Protein 2PRX (pdb70)

Radius of gyration: 16.74 Å; Cα contacts (8 Å, |Δi|>4): 581; chains: 2; bounding box: 29×37×51 Å

InterPro domains:
  IPR006683 Thioesterase domain [PF03061] (54-136)
  IPR029069 HotDog domain superfamily [SSF54637] (6-148)

Structure (mmCIF, N/CA/C/O backbone):
data_2PRX
#
_entry.id   2PRX
#
_cell.length_a   38.501
_cell.length_b   38.501
_cell.length_c   172.247
_cell.angle_alpha   90.000
_cell.angle_beta   90.000
_cell.angle_gamma   120.000
#
_symmetry.space_group_name_H-M   'P 31'
#
loop_
_entity.id
_entity.type
_entity.pdbx_description
1 polymer 'Thioesterase superfamily protein'
2 water water
#
loop_
_atom_site.group_PDB
_atom_site.id
_atom_site.type_symbol
_atom_site.label_atom_id
_atom_site.label_alt_id
_atom_site.label_comp_id
_atom_site.label_asym_id
_atom_site.label_entity_id
_atom_site.label_seq_id
_atom_site.pdbx_PDB_ins_code
_atom_site.Cartn_x
_atom_site.Cartn_y
_atom_site.Cartn_z
_atom_site.occupancy
_atom_site.B_iso_or_equiv
_atom_site.auth_seq_id
_atom_site.auth_comp_id
_atom_site.auth_asym_id
_atom_site.auth_atom_id
_atom_site.pdbx_PDB_model_num
ATOM 1 N N . PHE A 1 7 ? -24.312 6.919 19.787 1.00 45.35 6 PHE A N 1
ATOM 2 C CA . PHE A 1 7 ? -25.611 6.503 20.338 1.00 13.93 6 PHE A CA 1
ATOM 3 C C . PHE A 1 7 ? -26.696 7.385 19.764 1.00 7.38 6 PHE A C 1
ATOM 4 O O . PHE A 1 7 ? -26.762 8.609 19.871 1.00 19.48 6 PHE A O 1
ATOM 6 N N . GLN A 1 8 ? -27.629 6.752 19.048 1.00 13.90 7 GLN A N 1
ATOM 7 C CA . GLN A 1 8 ? -28.432 7.601 18.164 1.00 16.73 7 GLN A CA 1
ATOM 8 C C . GLN A 1 8 ? -29.632 8.189 18.877 1.00 18.59 7 GLN A C 1
ATOM 9 O O . GLN A 1 8 ? -30.182 9.187 18.413 1.00 16.32 7 GLN A O 1
ATOM 15 N N . ASP A 1 9 ? -29.986 7.564 19.989 1.00 10.35 8 ASP A N 1
ATOM 16 C CA . ASP A 1 9 ? -31.084 8.038 20.836 1.00 17.12 8 ASP A CA 1
ATOM 17 C C . ASP A 1 9 ? -30.567 9.189 21.702 1.00 10.26 8 ASP A C 1
ATOM 18 O O . ASP A 1 9 ? -31.309 10.040 22.182 1.00 19.68 8 ASP A O 1
ATOM 23 N N . ALA A 1 10 ? -29.264 9.249 21.872 1.00 14.84 9 ALA A N 1
ATOM 24 C CA . ALA A 1 10 ? -28.574 10.380 22.462 1.00 12.39 9 ALA A CA 1
ATOM 25 C C . ALA A 1 10 ? -28.466 11.520 21.460 1.00 14.58 9 ALA A C 1
ATOM 26 O O . ALA A 1 10 ? -28.396 12.699 21.813 1.00 10.47 9 ALA A O 1
ATOM 28 N N . TYR A 1 11 ? -28.473 11.190 20.157 1.00 20.67 10 TYR A N 1
ATOM 29 C CA . TYR A 1 11 ? -28.418 12.251 19.156 1.00 18.54 10 TYR A CA 1
ATOM 30 C C . TYR A 1 11 ? -28.782 11.691 17.779 1.00 13.47 10 TYR A C 1
ATOM 31 O O . TYR A 1 11 ? -27.872 11.430 16.987 1.00 22.98 10 TYR A O 1
ATOM 33 N N . SER A 1 16 ? -30.962 13.996 13.623 1.00 9.42 15 SER A N 1
ATOM 34 C CA . SER A 1 16 ? -31.742 12.808 13.903 1.00 6.88 15 SER A CA 1
ATOM 35 C C . SER A 1 16 ? -32.417 12.225 12.665 1.00 14.61 15 SER A C 1
ATOM 36 O O . SER A 1 16 ? -33.247 11.306 12.745 1.00 17.00 15 SER A O 1
ATOM 39 N N . HIS A 1 17 ? -32.101 12.742 11.484 1.00 15.89 16 HIS A N 1
ATOM 40 C CA . HIS A 1 17 ? -32.923 12.372 10.327 1.00 24.85 16 HIS A CA 1
ATOM 41 C C . HIS A 1 17 ? -32.204 11.520 9.283 1.00 25.71 16 HIS A C 1
ATOM 42 O O . HIS A 1 17 ? -32.682 11.452 8.145 1.00 19.91 16 HIS A O 1
ATOM 49 N N . CYS A 1 18 ? -31.117 10.891 9.687 1.00 21.96 17 CYS A N 1
ATOM 50 C CA . CYS A 1 18 ? -30.361 9.884 8.953 1.00 17.56 17 CYS A CA 1
ATOM 51 C C . CYS A 1 18 ? -31.045 8.516 9.013 1.00 26.34 17 CYS A C 1
ATOM 52 O O . CYS A 1 18 ? -32.212 8.472 9.391 1.00 13.43 17 CYS A O 1
ATOM 55 N N . TYR A 1 19 ? -30.409 7.431 8.622 1.00 38.95 18 TYR A N 1
ATOM 56 C CA . TYR A 1 19 ? -30.706 6.019 8.666 1.00 38.41 18 TYR A CA 1
ATOM 57 C C . TYR A 1 19 ? -29.998 5.373 9.863 1.00 27.77 18 TYR A C 1
ATOM 58 O O . TYR A 1 19 ? -29.965 4.143 10.012 1.00 18.14 18 TYR A O 1
ATOM 67 N N . GLY A 1 20 ? -29.427 6.218 10.699 1.00 20.59 19 GLY A N 1
ATOM 68 C CA . GLY A 1 20 ? -28.878 5.817 11.987 1.00 15.58 19 GLY A CA 1
ATOM 69 C C . GLY A 1 20 ? -29.925 5.951 13.085 1.00 27.44 19 GLY A C 1
ATOM 70 O O . GLY A 1 20 ? -30.085 6.971 13.759 1.00 12.23 19 GLY A O 1
ATOM 71 N N . LEU A 1 31 ? -30.369 2.447 12.507 1.00 34.68 30 LEU A N 1
ATOM 72 C CA . LEU A 1 31 ? -29.404 1.680 13.302 1.00 13.00 30 LEU A CA 1
ATOM 73 C C . LEU A 1 31 ? -29.351 2.159 14.745 1.00 11.61 30 LEU A C 1
ATOM 74 O O . LEU A 1 31 ? -29.296 3.364 14.979 1.00 8.52 30 LEU A O 1
ATOM 79 N N . LYS A 1 32 ? -29.373 1.180 15.647 1.00 8.46 31 LYS A N 1
ATOM 80 C CA . LYS A 1 32 ? -29.171 1.415 17.083 1.00 5.37 31 LYS A CA 1
ATOM 81 C C . LYS A 1 32 ? -27.799 0.878 17.469 1.00 5.26 31 LYS A C 1
ATOM 82 O O . LYS A 1 32 ? -27.463 -0.313 17.366 1.00 7.83 31 LYS A O 1
ATOM 88 N N . SER A 1 33 ? -26.918 1.768 17.894 1.00 10.30 32 SER A N 1
ATOM 89 C CA . SER A 1 33 ? -25.563 1.386 18.268 1.00 9.45 32 SER A CA 1
ATOM 90 C C . SER A 1 33 ? -25.409 1.630 19.780 1.00 11.52 32 SER A C 1
ATOM 91 O O . SER A 1 33 ? -26.096 2.521 20.275 1.00 12.63 32 SER A O 1
ATOM 94 N N . TYR A 1 34 ? -24.566 0.810 20.366 1.00 13.44 33 TYR A N 1
ATOM 95 C CA . TYR A 1 34 ? -24.380 0.724 21.808 1.00 12.61 33 TYR A CA 1
ATOM 96 C C . TYR A 1 34 ? -22.940 0.375 22.162 1.00 16.97 33 TYR A C 1
ATOM 97 O O . TYR A 1 34 ? -22.214 -0.249 21.399 1.00 14.54 33 TYR A O 1
ATOM 106 N N . TRP A 1 35 ? -22.557 0.751 23.390 1.00 14.31 34 TRP A N 1
ATOM 107 C CA . TRP A 1 35 ? -21.282 0.270 23.916 1.00 15.79 34 TRP A CA 1
ATOM 108 C C . TRP A 1 35 ? -21.326 -1.232 24.184 1.00 16.54 34 TRP A C 1
ATOM 109 O O . TRP A 1 35 ? -22.295 -1.803 24.692 1.00 15.56 34 TRP A O 1
ATOM 120 N N . ARG A 1 36 ? -20.260 -1.910 23.828 1.00 11.97 35 ARG A N 1
ATOM 121 C CA . ARG A 1 36 ? -20.015 -3.299 24.178 1.00 18.90 35 ARG A CA 1
ATOM 122 C C . ARG A 1 36 ? -18.677 -3.357 24.894 1.00 12.92 35 ARG A C 1
ATOM 123 O O . ARG A 1 36 ? -17.692 -3.908 24.426 1.00 16.31 35 ARG A O 1
ATOM 131 N N . GLY A 1 37 ? -18.631 -2.721 26.070 1.00 20.62 36 GLY A N 1
ATOM 132 C CA . GLY A 1 37 ? -17.351 -2.652 26.760 1.00 18.75 36 GLY A CA 1
ATOM 133 C C . GLY A 1 37 ? -16.508 -1.532 26.157 1.00 13.83 36 GLY A C 1
ATOM 134 O O . GLY A 1 37 ? -16.877 -0.370 26.301 1.00 14.76 36 GLY A O 1
ATOM 135 N N . GLU A 1 38 ? -15.406 -1.906 25.530 1.00 8.94 37 GLU A N 1
ATOM 136 C CA . GLU A 1 38 ? -14.452 -1.013 24.920 1.00 11.31 37 GLU A CA 1
ATOM 137 C C . GLU A 1 38 ? -14.706 -0.911 23.410 1.00 12.81 37 GLU A C 1
ATOM 138 O O . GLU A 1 38 ? -14.175 -0.010 22.758 1.00 16.41 37 GLU A O 1
ATOM 144 N N . GLN A 1 39 ? -15.507 -1.841 22.921 1.00 16.16 38 GLN A N 1
ATOM 145 C CA . GLN A 1 39 ? -15.992 -1.945 21.558 1.00 8.21 38 GLN A CA 1
ATOM 146 C C . GLN A 1 39 ? -17.407 -1.375 21.553 1.00 10.15 38 GLN A C 1
ATOM 147 O O . GLN A 1 39 ? -18.097 -1.144 22.555 1.00 12.08 38 GLN A O 1
ATOM 153 N N . THR A 1 40 ? -17.894 -1.122 20.358 1.00 10.52 39 THR A N 1
ATOM 154 C CA . THR A 1 40 ? -19.305 -0.757 20.203 1.00 10.93 39 THR A CA 1
ATOM 155 C C . THR A 1 40 ? -19.922 -1.907 19.432 1.00 3.60 39 THR A C 1
ATOM 156 O O . THR A 1 40 ? -19.149 -2.762 18.970 1.00 13.56 39 THR A O 1
ATOM 160 N N . ILE A 1 41 ? -21.237 -1.939 19.313 1.00 9.22 40 ILE A N 1
ATOM 161 C CA . ILE A 1 41 ? -21.929 -3.007 18.602 1.00 15.76 40 ILE A CA 1
ATOM 162 C C . ILE A 1 41 ? -23.329 -2.582 18.178 1.00 12.03 40 ILE A C 1
ATOM 163 O O . ILE A 1 41 ? -23.967 -1.710 18.765 1.00 14.73 40 ILE A O 1
ATOM 168 N N . ALA A 1 42 ? -23.788 -3.205 17.087 1.00 10.29 41 ALA A N 1
ATOM 169 C CA . ALA A 1 42 ? -25.119 -3.053 16.549 1.00 5.55 41 ALA A CA 1
ATOM 170 C C . ALA A 1 42 ? -25.511 -4.324 15.797 1.0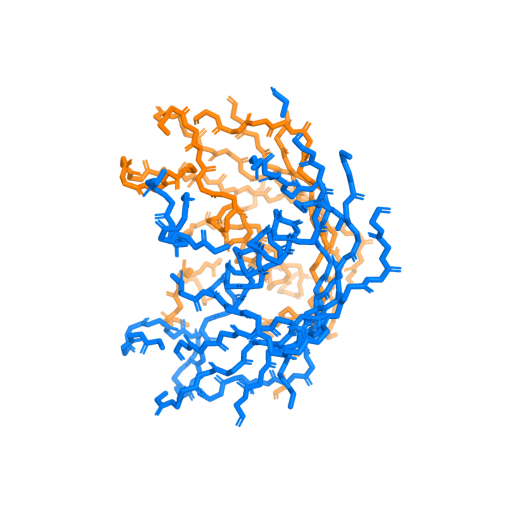0 7.96 41 ALA A C 1
ATOM 171 O O . ALA A 1 42 ? -24.669 -5.153 15.440 1.00 7.67 41 ALA A O 1
ATOM 173 N N . HIS A 1 43 ? -26.809 -4.397 15.590 1.00 14.60 42 HIS A N 1
ATOM 174 C CA . HIS A 1 43 ? -27.483 -5.456 14.858 1.00 17.97 42 HIS A CA 1
ATOM 175 C C . HIS A 1 43 ? -28.514 -4.891 13.899 1.00 17.81 42 HIS A C 1
ATOM 176 O O . HIS A 1 43 ? -29.103 -3.840 14.164 1.00 16.73 42 HIS A O 1
ATOM 183 N N . PHE A 1 44 ? -28.730 -5.588 12.789 1.00 22.15 43 PHE A N 1
ATOM 184 C CA . PHE A 1 44 ? -29.664 -5.158 11.766 1.00 17.32 43 PHE A CA 1
ATOM 185 C C . PHE A 1 44 ? -30.263 -6.340 11.000 1.00 18.36 43 PHE A C 1
ATOM 186 O O . PHE A 1 44 ? -29.580 -7.347 10.821 1.00 11.83 43 PHE A O 1
ATOM 202 N N . PRO A 1 46 ? -31.988 -6.829 7.435 1.00 13.94 45 PRO A N 1
ATOM 203 C CA . PRO A 1 46 ? -32.375 -6.401 6.080 1.00 13.70 45 PRO A CA 1
ATOM 204 C C . PRO A 1 46 ? -33.839 -6.698 5.787 1.00 17.89 45 PRO A C 1
ATOM 205 O O . PRO A 1 46 ? -34.350 -7.717 6.265 1.00 15.10 45 PRO A O 1
ATOM 209 N N . LYS A 1 47 ? -34.486 -5.821 5.032 1.00 10.87 46 LYS A N 1
ATOM 210 C CA . LYS A 1 47 ? -35.836 -6.095 4.565 1.00 12.29 46 LYS A CA 1
ATOM 211 C C . LYS A 1 47 ? -35.705 -7.038 3.361 1.00 18.77 46 LYS A C 1
ATOM 212 O O . LYS A 1 47 ? -34.642 -7.024 2.733 1.00 14.82 46 LYS A O 1
ATOM 218 N N . PRO A 1 48 ? -36.741 -7.816 3.074 1.00 24.99 47 PRO A N 1
ATOM 219 C CA . PRO A 1 48 ? -36.680 -8.847 2.031 1.00 26.07 47 PRO A CA 1
ATOM 220 C C . PRO A 1 48 ? -36.246 -8.314 0.674 1.00 20.06 47 PRO A C 1
ATOM 221 O O . PRO A 1 48 ? -35.735 -9.035 -0.192 1.00 28.38 47 PRO A O 1
ATOM 225 N N . PHE A 1 49 ? -36.458 -7.023 0.463 1.00 15.30 48 PHE A N 1
ATOM 226 C CA . PHE A 1 49 ? -36.135 -6.478 -0.854 1.00 13.91 48 PHE A CA 1
ATOM 227 C C . PHE A 1 49 ? -34.713 -5.963 -0.908 1.00 11.33 48 PHE A C 1
ATOM 228 O O . PHE A 1 49 ? -34.228 -5.650 -2.008 1.00 18.97 48 PHE A O 1
ATOM 236 N N . HIS A 1 50 ? -33.994 -5.883 0.203 1.00 7.29 49 HIS A N 1
ATOM 237 C CA . HIS A 1 50 ? -32.619 -5.389 0.212 1.00 11.95 49 HIS A CA 1
ATOM 238 C C . HIS A 1 50 ? -31.624 -6.372 -0.380 1.00 15.52 49 HIS A C 1
ATOM 239 O O . HIS A 1 50 ? -30.524 -6.564 0.145 1.00 14.05 49 HIS A O 1
ATOM 246 N N . THR A 1 51 ? -31.969 -7.015 -1.493 1.00 18.90 50 THR A N 1
ATOM 247 C CA . THR A 1 51 ? -31.108 -8.007 -2.122 1.00 10.46 50 THR A CA 1
ATOM 248 C C . THR A 1 51 ? -30.001 -7.410 -2.993 1.00 9.01 50 THR A C 1
ATOM 249 O O . THR A 1 51 ? -30.059 -6.223 -3.327 1.00 14.24 50 THR A O 1
ATOM 253 N N . ALA A 1 52 ? -29.057 -8.284 -3.275 1.00 15.07 51 ALA A N 1
ATOM 254 C CA . ALA A 1 52 ? -27.919 -8.145 -4.169 1.00 13.71 51 ALA A CA 1
ATOM 255 C C . ALA A 1 52 ? -28.316 -8.918 -5.438 1.00 17.64 51 ALA A C 1
ATOM 256 O O . ALA A 1 52 ? -28.634 -8.255 -6.416 1.00 15.79 51 ALA A O 1
ATOM 258 N N . ILE A 1 53 ? -28.340 -10.210 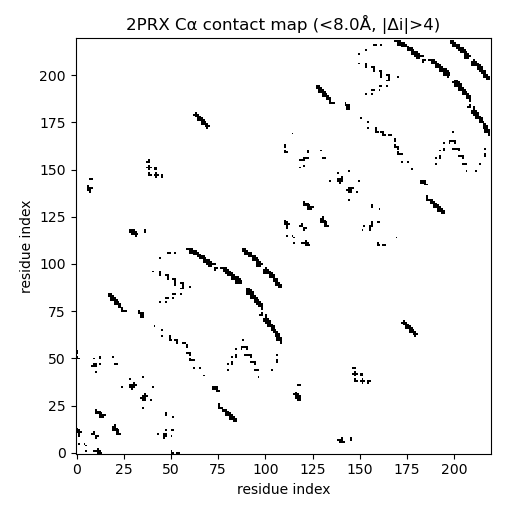-5.397 1.00 20.27 52 ILE A N 1
ATOM 259 C CA . ILE A 1 53 ? -28.832 -11.352 -6.091 1.00 17.87 52 ILE A CA 1
ATOM 260 C C . ILE A 1 53 ? -29.675 -12.130 -5.078 1.00 13.68 52 ILE A C 1
ATOM 261 O O . ILE A 1 53 ? -29.428 -11.863 -3.895 1.00 8.95 52 ILE A O 1
ATOM 266 N N . PRO A 1 54 ? -30.582 -12.992 -5.486 1.00 11.31 53 PRO A N 1
ATOM 267 C CA . PRO A 1 54 ? -31.352 -13.795 -4.536 1.00 9.66 53 PRO A CA 1
ATOM 268 C C . PRO A 1 54 ? -30.475 -14.508 -3.516 1.00 15.51 53 PRO A C 1
ATOM 269 O O . PRO A 1 54 ? -29.455 -15.124 -3.807 1.00 12.53 53 PRO A O 1
ATOM 273 N N . GLY A 1 55 ? -30.951 -14.412 -2.270 1.00 19.70 54 GLY A N 1
ATOM 274 C CA . GLY A 1 55 ? -30.359 -15.169 -1.187 1.00 19.30 54 GLY A CA 1
ATOM 275 C C . GLY A 1 55 ? -29.332 -14.389 -0.385 1.00 19.40 54 GLY A C 1
ATOM 276 O O . GLY A 1 55 ? -28.917 -14.885 0.666 1.00 12.81 54 GLY A O 1
ATOM 277 N N . PHE A 1 56 ? -28.934 -13.234 -0.898 1.00 17.83 55 PHE A N 1
ATOM 278 C CA . PHE A 1 56 ? -27.891 -12.415 -0.304 1.00 18.41 55 PHE A CA 1
ATOM 279 C C . PHE A 1 56 ? -28.297 -10.939 -0.240 1.00 15.55 55 PHE A C 1
ATOM 280 O O . PHE A 1 56 ? -29.224 -10.503 -0.921 1.00 16.18 55 PHE A O 1
ATOM 288 N N . VAL A 1 57 ? -27.570 -10.220 0.588 1.00 12.59 56 VAL A N 1
ATOM 289 C CA . VAL A 1 57 ? -27.806 -8.858 0.981 1.00 8.93 56 VAL A CA 1
ATOM 290 C C . VAL A 1 57 ? -27.005 -7.839 0.183 1.00 8.64 56 VAL A C 1
ATOM 291 O O . VAL A 1 57 ? -25.804 -7.965 -0.019 1.00 15.75 56 VAL A O 1
ATOM 295 N N . TYR A 1 58 ? -27.729 -6.799 -0.229 1.00 15.24 57 TYR A N 1
ATOM 296 C CA . TYR A 1 58 ? -27.148 -5.706 -0.992 1.00 21.41 57 TYR A CA 1
ATOM 297 C C . TYR A 1 58 ? -25.917 -5.118 -0.332 1.00 15.47 57 TYR A C 1
ATOM 298 O O . TYR A 1 58 ? -25.897 -4.738 0.833 1.00 12.22 57 TYR A O 1
ATOM 307 N N . GLY A 1 59 ? -24.833 -4.997 -1.085 1.00 17.15 58 GLY A N 1
ATOM 308 C CA . GLY A 1 59 ? -23.619 -4.345 -0.668 1.00 18.00 58 GLY A CA 1
ATOM 309 C C . GLY A 1 59 ? -23.759 -2.900 -0.250 1.00 17.44 58 GLY A C 1
ATOM 310 O O . GLY A 1 59 ? -23.086 -2.514 0.722 1.00 9.27 58 GLY A O 1
ATOM 311 N N . GLY A 1 60 ? -24.587 -2.083 -0.901 1.00 8.37 59 GLY A N 1
ATOM 312 C CA . GLY A 1 60 ? -24.835 -0.703 -0.524 1.00 0.43 59 GLY A CA 1
ATOM 313 C C . GLY A 1 60 ? -25.372 -0.567 0.922 1.00 0.43 59 GLY A C 1
ATOM 314 O O . GLY A 1 60 ? -24.943 0.325 1.612 1.00 17.45 59 GLY A O 1
ATOM 315 N N . LEU A 1 61 ? -26.333 -1.437 1.207 1.00 5.17 60 LEU A N 1
ATOM 316 C CA . LEU A 1 61 ? -26.897 -1.523 2.550 1.00 9.10 60 LEU A CA 1
ATOM 317 C C . LEU A 1 61 ? -25.801 -1.851 3.548 1.00 13.55 60 LEU A C 1
ATOM 318 O O . LEU A 1 61 ? -25.666 -1.196 4.579 1.00 9.87 60 LEU A O 1
ATOM 323 N N . ILE A 1 62 ? -24.995 -2.857 3.256 1.00 11.31 61 ILE A N 1
ATOM 324 C CA . ILE A 1 62 ? -23.858 -3.225 4.122 1.00 11.73 61 ILE A CA 1
ATOM 325 C C . ILE A 1 62 ? -22.929 -2.049 4.278 1.00 15.53 61 ILE A C 1
ATOM 326 O O . ILE A 1 62 ? -22.587 -1.617 5.382 1.00 12.39 61 ILE A O 1
ATOM 331 N N . ALA A 1 63 ? -22.492 -1.413 3.198 1.00 9.95 62 ALA A N 1
ATOM 332 C CA . ALA A 1 63 ? -21.649 -0.236 3.337 1.00 10.96 62 ALA A CA 1
ATOM 333 C C . ALA A 1 63 ? -22.346 0.880 4.111 1.00 7.13 62 ALA A C 1
ATOM 334 O O . ALA A 1 63 ? -21.635 1.642 4.788 1.00 17.86 62 ALA A O 1
ATOM 336 N N . SER A 1 64 ? -23.661 0.954 4.000 1.00 12.18 63 SER A N 1
ATOM 337 C CA . SER A 1 64 ? -24.445 1.982 4.671 1.00 12.10 63 SER A CA 1
ATOM 338 C C . SER A 1 64 ? -24.388 1.773 6.191 1.00 10.04 63 SER A C 1
ATOM 339 O O . SER A 1 64 ? -24.204 2.784 6.883 1.00 13.68 63 SER A O 1
ATOM 342 N N . LEU A 1 65 ? -24.548 0.527 6.622 1.00 5.09 64 LEU A N 1
ATOM 343 C CA . LEU A 1 65 ? -24.577 0.212 8.075 1.00 2.23 64 LEU A CA 1
ATOM 344 C C . LEU A 1 65 ? -23.207 0.358 8.680 1.00 6.65 64 LEU A C 1
ATOM 345 O O . LEU A 1 65 ? -23.013 0.710 9.871 1.00 13.11 64 LEU A O 1
ATOM 350 N N . ILE A 1 66 ? -22.127 0.121 7.953 1.00 8.34 65 ILE A N 1
ATOM 351 C CA . ILE A 1 66 ? -20.807 0.353 8.546 1.00 12.15 65 ILE A CA 1
ATOM 352 C C . ILE A 1 66 ? -20.568 1.836 8.815 1.00 17.16 65 ILE A C 1
ATOM 353 O O . ILE A 1 66 ? -20.034 2.248 9.853 1.00 10.59 65 ILE A O 1
ATOM 358 N N . ASP A 1 67 ? -20.985 2.653 7.855 1.00 14.05 66 ASP A N 1
ATOM 359 C CA . ASP A 1 67 ? -20.878 4.103 7.940 1.00 10.06 66 ASP A CA 1
ATOM 360 C C . ASP A 1 67 ? -21.592 4.659 9.160 1.00 14.69 66 ASP A C 1
ATOM 361 O O . ASP A 1 67 ? -21.057 5.468 9.911 1.00 13.64 66 ASP A O 1
ATOM 366 N N . CYS A 1 68 ? -22.850 4.242 9.352 1.00 11.99 67 CYS A N 1
ATOM 367 C CA . CYS A 1 68 ? -23.557 4.894 10.470 1.00 12.87 67 CYS A CA 1
ATOM 368 C C . CYS A 1 68 ? -23.100 4.248 11.766 1.00 13.27 67 CYS A C 1
ATOM 369 O O . CYS A 1 68 ? -23.076 4.895 12.817 1.00 11.59 67 CYS A O 1
ATOM 372 N N . HIS A 1 69 ? -22.723 2.969 11.744 1.00 11.94 68 HIS A N 1
ATOM 373 C CA . HIS A 1 69 ? -22.240 2.414 13.024 1.00 13.37 68 HIS A CA 1
ATOM 374 C C . HIS A 1 69 ? -20.906 3.046 13.387 1.00 17.63 68 HIS A C 1
ATOM 375 O O . HIS A 1 69 ? -20.618 3.299 14.558 1.00 13.13 68 HIS A O 1
ATOM 382 N N . GLY A 1 70 ? -20.081 3.304 12.376 1.00 11.24 69 GLY A N 1
ATOM 383 C CA . GLY A 1 70 ? -18.728 3.813 12.530 1.00 7.83 69 GLY A CA 1
ATOM 384 C C . GLY A 1 70 ? -18.703 5.247 13.018 1.00 11.83 69 GLY A C 1
ATOM 385 O O . GLY A 1 70 ? -17.851 5.701 13.787 1.00 10.66 69 GLY A O 1
ATOM 386 N N . THR A 1 71 ? -19.694 5.996 12.530 1.00 13.54 70 THR A N 1
ATOM 387 C CA A THR A 1 71 ? -19.869 7.382 12.930 0.50 9.13 70 THR A CA 1
ATOM 388 C CA B THR A 1 71 ? -19.869 7.382 12.930 0.50 9.13 70 THR A CA 1
ATOM 389 C C . THR A 1 71 ? -20.471 7.387 14.333 1.00 8.03 70 THR A C 1
ATOM 390 O O . THR A 1 71 ? -20.034 8.162 15.172 1.00 30.06 70 THR A O 1
ATOM 397 N N . GLY A 1 72 ? -21.459 6.507 14.517 1.00 5.19 71 GLY A N 1
ATOM 398 C CA . GLY A 1 72 ? -22.048 6.368 15.851 1.00 12.31 71 GLY A CA 1
ATOM 399 C C . GLY A 1 72 ? -20.919 6.073 16.836 1.00 19.31 71 GLY A C 1
ATOM 400 O O . GLY A 1 72 ? -20.729 6.765 17.841 1.00 21.00 71 GLY A O 1
ATOM 401 N N . SER A 1 73 ? -20.152 5.036 16.517 1.00 19.07 72 SER A N 1
ATOM 402 C CA . SER A 1 73 ? -18.994 4.667 17.312 1.00 21.61 72 SER A CA 1
ATOM 403 C C . SER A 1 73 ? -18.065 5.855 17.550 1.00 23.49 72 SER A C 1
ATOM 404 O O . SER A 1 73 ? -17.564 6.021 18.662 1.00 15.00 72 SER A O 1
ATOM 407 N N . ALA A 1 74 ? -17.833 6.653 16.507 1.00 16.71 73 ALA A N 1
ATOM 408 C CA . ALA A 1 74 ? -16.951 7.807 16.620 1.00 8.41 73 ALA A CA 1
ATOM 409 C C . ALA A 1 74 ? -17.447 8.801 17.653 1.00 7.75 73 ALA A C 1
ATOM 410 O O . ALA A 1 74 ? -16.715 9.201 18.565 1.00 14.13 73 ALA A O 1
ATOM 412 N N . SER A 1 75 ? -18.699 9.225 17.543 1.00 9.76 74 SER A N 1
ATOM 413 C CA A SER A 1 75 ? -19.236 10.241 18.442 0.50 4.98 74 SER A CA 1
ATOM 414 C CA B SER A 1 75 ? -19.236 10.241 18.442 0.50 4.98 74 SER A CA 1
ATOM 415 C C . SER A 1 75 ? -19.171 9.764 19.892 1.00 8.25 74 SER A C 1
ATOM 416 O O . SER A 1 75 ? -18.809 10.529 20.777 1.00 15.38 74 SER A O 1
ATOM 421 N N . ALA A 1 76 ? -19.545 8.500 20.102 1.00 10.88 75 ALA A N 1
ATOM 422 C CA . ALA A 1 76 ? -19.466 8.033 21.501 1.00 14.14 75 ALA A CA 1
ATOM 423 C C . ALA A 1 76 ? -18.041 8.109 22.023 1.00 21.91 75 ALA A C 1
ATOM 424 O O . ALA A 1 76 ? -17.781 8.670 23.092 1.00 24.90 75 ALA A O 1
ATOM 426 N N . ALA A 1 77 ? -17.086 7.567 21.275 1.00 24.34 76 ALA A N 1
ATOM 427 C CA . ALA A 1 77 ? -15.680 7.557 21.641 1.00 14.87 76 ALA A CA 1
ATOM 428 C C . ALA A 1 77 ? -15.098 8.933 21.929 1.00 25.55 76 ALA A C 1
ATOM 429 O O . ALA A 1 77 ? -14.378 9.088 22.930 1.00 12.42 76 ALA A O 1
ATOM 431 N N . ALA A 1 78 ? -15.390 9.908 21.066 1.00 22.36 77 ALA A N 1
ATOM 432 C CA . ALA A 1 78 ? -14.910 11.257 21.339 1.00 17.63 77 ALA A CA 1
ATOM 433 C C . ALA A 1 78 ? -15.502 11.758 22.659 1.00 10.67 77 ALA A C 1
ATOM 434 O O . ALA A 1 78 ? -14.768 12.344 23.449 1.00 22.95 77 ALA A O 1
ATOM 436 N N . GLN A 1 79 ? -16.793 11.506 22.881 1.00 7.38 78 GLN A N 1
ATOM 437 C CA . GLN A 1 79 ? -17.364 11.984 24.143 1.00 16.47 78 GLN A CA 1
ATOM 438 C C . GLN A 1 79 ? -16.608 11.444 25.357 1.00 24.29 78 GLN A C 1
ATOM 439 O O . GLN A 1 79 ? -16.780 12.013 26.451 1.00 16.80 78 GLN A O 1
ATOM 445 N N . PRO A 1 93 ? -21.514 15.105 20.377 1.00 16.74 92 PRO A N 1
ATOM 446 C CA . PRO A 1 93 ? -20.782 15.657 19.226 1.00 9.91 92 PRO A CA 1
ATOM 447 C C . PRO A 1 93 ? -21.153 14.922 17.945 1.00 11.25 92 PRO A C 1
ATOM 448 O O . PRO A 1 93 ? -21.169 13.690 18.018 1.00 15.46 92 PRO A O 1
ATOM 452 N N . ARG A 1 94 ? -21.402 15.669 16.884 1.00 16.69 93 ARG A N 1
ATOM 453 C CA . ARG A 1 94 ? -21.665 15.185 15.546 1.00 15.55 93 ARG A CA 1
ATOM 454 C C . ARG A 1 94 ? -20.349 14.908 14.810 1.00 8.35 93 ARG A C 1
ATOM 455 O O . ARG A 1 94 ? -19.441 15.727 14.801 1.00 8.41 93 ARG A O 1
ATOM 463 N N . PHE A 1 95 ? -20.26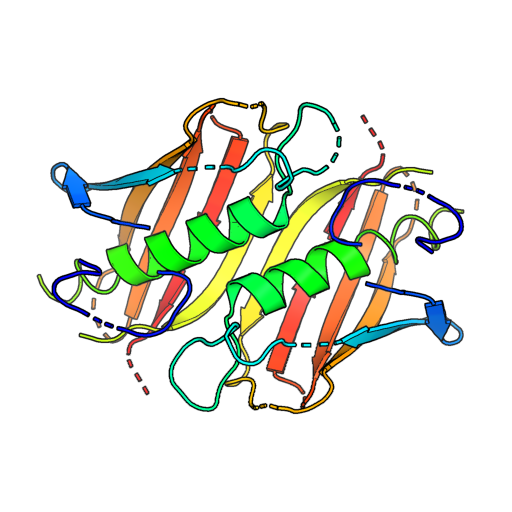6 13.723 14.241 1.00 10.52 94 PHE A N 1
ATOM 464 C CA . PHE A 1 95 ? -19.136 13.289 13.430 1.00 8.52 94 PHE A CA 1
ATOM 465 C C . PHE A 1 95 ? -19.629 12.948 12.015 1.00 15.66 94 PHE A C 1
ATOM 466 O O . PHE A 1 95 ? -20.782 12.553 11.866 1.00 14.16 94 PHE A O 1
ATOM 474 N N . VAL A 1 96 ? -18.754 13.093 11.048 1.00 17.94 95 VAL A N 1
ATOM 475 C CA . VAL A 1 96 ? -18.935 12.721 9.655 1.00 19.26 95 VAL A CA 1
ATOM 476 C C . VAL A 1 96 ? -17.827 11.824 9.121 1.00 22.62 95 VAL A C 1
ATOM 477 O O . VAL A 1 96 ? -16.683 11.838 9.576 1.00 10.89 95 VAL A O 1
ATOM 481 N N . THR A 1 97 ? -18.173 11.037 8.090 1.00 17.51 96 THR A N 1
ATOM 482 C CA . THR A 1 97 ? -17.170 10.147 7.516 1.00 14.53 96 THR A CA 1
ATOM 483 C C . THR A 1 97 ? -16.260 10.948 6.597 1.00 12.51 96 THR A C 1
ATOM 484 O O . THR A 1 97 ? -16.772 11.700 5.773 1.00 12.01 96 THR A O 1
ATOM 488 N N . ALA A 1 98 ? -14.948 10.817 6.709 1.00 14.63 97 ALA A N 1
ATOM 489 C CA . ALA A 1 98 ? -14.035 11.497 5.789 1.00 12.11 97 ALA A CA 1
ATOM 490 C C . ALA A 1 98 ? -13.501 10.508 4.769 1.00 15.95 97 ALA A C 1
ATOM 491 O O . ALA A 1 98 ? -13.301 10.753 3.575 1.00 12.78 97 ALA A O 1
ATOM 493 N N . ALA A 1 99 ? -13.270 9.300 5.259 1.00 13.61 98 ALA A N 1
ATOM 494 C CA . ALA A 1 99 ? -12.892 8.178 4.417 1.00 15.73 98 ALA A CA 1
ATOM 495 C C . ALA A 1 99 ? -13.473 6.903 5.017 1.00 15.21 98 ALA A C 1
ATOM 496 O O . ALA A 1 99 ? -13.540 6.676 6.229 1.00 9.23 98 ALA A O 1
ATOM 498 N N . LEU A 1 100 ? -13.951 6.035 4.141 1.00 12.92 99 LEU A N 1
ATOM 499 C CA . LEU A 1 100 ? -14.465 4.727 4.501 1.00 12.85 99 LEU A CA 1
ATOM 500 C C . LEU A 1 100 ? -13.996 3.753 3.404 1.00 11.58 99 LEU A C 1
ATOM 501 O O . LEU A 1 100 ? -14.412 3.940 2.256 1.00 16.91 99 LEU A O 1
ATOM 506 N N . ASN A 1 101 ? -13.156 2.825 3.779 1.00 5.40 100 ASN A N 1
ATOM 507 C CA . ASN A 1 101 ? -12.578 1.750 3.009 1.00 9.37 100 ASN A CA 1
ATOM 508 C C . ASN A 1 101 ? -13.150 0.428 3.477 1.00 15.41 100 ASN A C 1
ATOM 509 O O . ASN A 1 101 ? -13.217 0.055 4.648 1.00 7.70 100 ASN A O 1
ATOM 514 N N . ILE A 1 102 ? -13.657 -0.319 2.502 1.00 7.10 101 ILE A N 1
ATOM 515 C CA . ILE A 1 102 ? -14.364 -1.542 2.810 1.00 7.16 101 ILE A CA 1
ATOM 516 C C . ILE A 1 102 ? -13.971 -2.674 1.852 1.00 14.94 101 ILE A C 1
ATOM 517 O O . ILE A 1 102 ? -14.071 -2.483 0.643 1.00 16.58 101 ILE A O 1
ATOM 522 N N . ASP A 1 103 ? -13.540 -3.791 2.375 1.00 13.35 102 ASP A N 1
ATOM 523 C CA . ASP A 1 103 ? -13.217 -5.088 1.865 1.00 12.98 102 ASP A CA 1
ATOM 524 C C . ASP A 1 103 ? -14.383 -6.041 2.122 1.00 15.99 102 ASP A C 1
ATOM 525 O O . ASP A 1 103 ? -14.781 -6.286 3.264 1.00 9.63 102 ASP A O 1
ATOM 530 N N . TYR A 1 104 ? -14.900 -6.577 1.035 1.00 11.19 103 TYR A N 1
ATOM 531 C CA . TYR A 1 104 ? -15.999 -7.523 1.026 1.00 12.40 103 TYR A CA 1
ATOM 532 C C . TYR A 1 104 ? -15.468 -8.943 1.057 1.00 16.77 103 TYR A C 1
ATOM 533 O O . TYR A 1 104 ? -15.036 -9.532 0.081 1.00 11.44 103 TYR A O 1
ATOM 542 N N . LEU A 1 105 ? -15.475 -9.550 2.238 1.00 7.63 104 LEU A N 1
ATOM 543 C CA . LEU A 1 105 ? -14.772 -10.797 2.479 1.00 10.03 104 LEU A CA 1
ATOM 544 C C . LEU A 1 105 ? -15.588 -12.012 2.077 1.00 13.57 104 LEU A C 1
ATOM 545 O O . LEU A 1 105 ? -15.027 -13.073 1.786 1.00 21.47 104 LEU A O 1
ATOM 550 N N . ALA A 1 106 ? -16.914 -11.870 2.060 1.00 19.63 105 ALA A N 1
ATOM 551 C CA . ALA A 1 106 ? -17.794 -12.953 1.637 1.00 13.88 105 ALA A CA 1
ATOM 552 C C . ALA A 1 106 ? -19.187 -12.441 1.307 1.00 13.00 105 ALA A C 1
ATOM 553 O O . ALA A 1 106 ? -19.581 -11.336 1.689 1.00 17.79 105 ALA A O 1
ATOM 555 N N . PRO A 1 107 ? -19.968 -13.245 0.588 1.00 18.03 106 PRO A N 1
ATOM 556 C CA . PRO A 1 107 ? -21.371 -12.886 0.366 1.00 22.71 106 PRO A CA 1
ATOM 557 C C . PRO A 1 107 ? -22.146 -12.929 1.694 1.00 21.74 106 PRO A C 1
ATOM 558 O O . PRO A 1 107 ? -21.876 -13.788 2.542 1.00 14.75 106 PRO A O 1
ATOM 562 N N . THR A 1 108 ? -23.068 -11.994 1.833 1.00 15.63 107 THR A N 1
ATOM 563 C CA . THR A 1 108 ? -23.864 -11.808 3.057 1.00 11.91 107 THR A CA 1
ATOM 564 C C . THR A 1 108 ? -25.253 -12.391 2.884 1.00 18.09 107 THR A C 1
ATOM 565 O O . THR A 1 108 ? -26.078 -11.831 2.165 1.00 14.46 107 THR A O 1
ATOM 569 N N . PRO A 1 109 ? -25.519 -13.536 3.506 1.00 18.30 108 PRO A N 1
ATOM 570 C CA . PRO A 1 109 ? -26.825 -14.186 3.368 1.00 13.85 108 PRO A CA 1
ATOM 571 C C . PRO A 1 109 ? -27.991 -13.314 3.796 1.00 19.26 108 PRO A C 1
ATOM 572 O O . PRO A 1 109 ? -27.955 -12.516 4.733 1.00 15.16 108 PRO A O 1
ATOM 584 N N . GLY A 1 111 ? -31.885 -12.862 5.164 1.00 27.63 110 GLY A N 1
ATOM 585 C CA . GLY A 1 111 ? -32.829 -13.329 6.143 1.00 27.07 110 GLY A CA 1
ATOM 586 C C . GLY A 1 111 ? -32.209 -13.670 7.480 1.00 12.39 110 GLY A C 1
ATOM 587 O O . GLY A 1 111 ? -32.778 -14.441 8.246 1.00 16.80 110 GLY A O 1
ATOM 588 N N . VAL A 1 112 ? -31.035 -13.126 7.740 1.00 15.24 111 VAL A N 1
ATOM 589 C CA . VAL A 1 112 ? -30.383 -13.336 9.037 1.00 15.12 111 VAL A CA 1
ATOM 590 C C . VAL A 1 112 ? -29.944 -12.002 9.623 1.00 16.96 111 VAL A C 1
ATOM 591 O O . VAL A 1 112 ? -29.506 -11.092 8.928 1.00 26.34 111 VAL A O 1
ATOM 595 N N . GLU A 1 113 ? -30.066 -11.882 10.931 1.00 12.96 112 GLU A N 1
ATOM 596 C CA . GLU A 1 113 ? -29.659 -10.707 11.702 1.00 11.14 112 GLU A CA 1
ATOM 597 C C . GLU A 1 113 ? -28.198 -10.381 11.513 1.00 8.34 112 GLU A C 1
ATOM 598 O O . GLU A 1 113 ? -27.314 -11.237 11.680 1.00 18.81 112 GLU A O 1
ATOM 604 N N . LEU A 1 114 ? -27.841 -9.151 11.142 1.00 9.54 113 LEU A N 1
ATOM 605 C CA . LEU A 1 114 ? -26.446 -8.825 10.909 1.00 11.99 113 LEU A CA 1
ATOM 606 C C . LEU A 1 114 ? -25.826 -8.183 12.152 1.00 9.70 113 LEU A C 1
ATOM 607 O O . LEU A 1 114 ? -26.447 -7.310 12.738 1.00 25.05 113 LEU A O 1
ATOM 612 N N . GLU A 1 115 ? -24.623 -8.612 12.523 1.00 11.45 114 GLU A N 1
ATOM 613 C CA . GLU A 1 115 ? -23.980 -7.978 13.681 1.00 20.39 114 GLU A CA 1
ATOM 614 C C . GLU A 1 115 ? -22.832 -7.081 13.242 1.00 16.26 114 GLU A C 1
ATOM 615 O O . GLU A 1 115 ? -21.970 -7.417 12.432 1.00 13.28 114 GLU A O 1
ATOM 621 N N . LEU A 1 116 ? -22.799 -5.875 13.778 1.00 5.95 115 LEU A N 1
ATOM 622 C CA . LEU A 1 116 ? -21.770 -4.892 13.560 1.00 10.78 115 LEU A CA 1
ATOM 623 C C . LEU A 1 116 ? -21.039 -4.529 14.854 1.00 11.96 115 LEU A C 1
ATOM 624 O O . LEU A 1 116 ? -21.701 -4.043 15.771 1.00 19.53 115 LEU A O 1
ATOM 629 N N . VAL A 1 117 ? -19.746 -4.773 14.871 1.00 9.67 116 VAL A N 1
ATOM 630 C CA . VAL A 1 117 ? -18.865 -4.485 15.994 1.00 20.96 116 VAL A CA 1
ATOM 631 C C . VAL A 1 117 ? -17.762 -3.519 15.580 1.00 19.20 116 VAL A C 1
ATOM 632 O O . VAL A 1 117 ? -17.082 -3.721 14.579 1.00 11.52 116 VAL A O 1
ATOM 636 N N . GLY A 1 118 ? -17.535 -2.471 16.369 1.00 10.84 117 GLY A N 1
ATOM 637 C CA . GLY A 1 118 ? -16.532 -1.489 16.096 1.00 12.56 117 GLY A CA 1
ATOM 638 C C . GLY A 1 118 ? -15.345 -1.542 17.051 1.00 13.93 117 GLY A C 1
ATOM 639 O O . GLY A 1 118 ? -15.524 -1.708 18.269 1.00 15.61 117 GLY A O 1
ATOM 640 N N . GLU A 1 119 ? -14.166 -1.415 16.467 1.00 12.38 118 GLU A N 1
ATOM 641 C CA . GLU A 1 119 ? -12.901 -1.250 17.174 1.00 12.83 118 GLU A CA 1
ATOM 642 C C . GLU A 1 119 ? -12.458 0.203 17.113 1.00 10.16 118 GLU A C 1
ATOM 643 O O . GLU A 1 119 ? -12.343 0.812 16.058 1.00 11.45 118 GLU A O 1
ATOM 649 N N . ILE A 1 120 ? -12.217 0.805 18.289 1.00 10.36 119 ILE A N 1
ATOM 650 C CA . ILE A 1 120 ? -11.671 2.144 18.252 1.00 4.88 119 ILE A CA 1
ATOM 651 C C . ILE A 1 120 ? -10.156 2.139 18.105 1.00 13.98 119 ILE A C 1
ATOM 652 O O . ILE A 1 120 ? -9.439 1.737 19.012 1.00 13.89 119 ILE A O 1
ATOM 657 N N . LYS A 1 121 ? -9.648 2.590 16.952 1.00 13.24 120 LYS A N 1
ATOM 658 C CA . LYS A 1 121 ? -8.198 2.517 16.778 1.00 12.63 120 LYS A CA 1
ATOM 659 C C . LYS A 1 121 ? -7.465 3.770 17.220 1.00 17.39 120 LYS A C 1
ATOM 660 O O . LYS A 1 121 ? -6.246 3.695 17.434 1.00 34.94 120 LYS A O 1
ATOM 666 N N . GLU A 1 122 ? -8.151 4.899 17.368 1.00 26.24 121 GLU A N 1
ATOM 667 C CA . GLU A 1 122 ? -7.549 6.136 17.863 1.00 21.24 121 GLU A CA 1
ATOM 668 C C . GLU A 1 122 ? -8.553 7.280 17.971 1.00 20.65 121 GLU A C 1
ATOM 669 O O . GLU A 1 122 ? -9.473 7.466 17.171 1.00 27.76 121 GLU A O 1
ATOM 675 N N . VAL A 1 123 ? -8.390 8.120 18.995 1.00 10.26 122 VAL A N 1
ATOM 676 C CA . VAL A 1 123 ? -9.394 9.119 19.332 1.00 15.91 122 VAL A CA 1
ATOM 677 C C . VAL A 1 123 ? -8.728 10.467 19.597 1.00 21.58 122 VAL A C 1
ATOM 678 O O . VAL A 1 123 ? -7.682 10.452 20.274 1.00 19.33 122 VAL A O 1
ATOM 682 N N . ARG A 1 126 ? -11.571 15.730 17.684 1.00 10.83 125 ARG A N 1
ATOM 683 C CA . ARG A 1 126 ? -12.262 16.023 16.423 1.00 17.37 125 ARG A CA 1
ATOM 684 C C . ARG A 1 126 ? -11.973 14.985 15.346 1.00 17.83 125 ARG A C 1
ATOM 685 O O . ARG A 1 126 ? -12.199 15.283 14.174 1.00 23.00 125 ARG A O 1
ATOM 687 N N . LYS A 1 127 ? -11.499 13.799 15.693 1.00 14.01 126 LYS A N 1
ATOM 688 C CA . LYS A 1 127 ? -11.204 12.737 14.746 1.00 13.69 126 LYS A CA 1
ATOM 689 C C . LYS A 1 127 ? -10.961 11.389 15.422 1.00 14.18 126 LYS A C 1
ATOM 690 O O . LYS A 1 127 ? -10.028 11.257 16.229 1.00 10.57 126 LYS A O 1
ATOM 696 N N . VAL A 1 128 ? -11.796 10.420 15.084 1.00 10.17 127 VAL A N 1
ATOM 697 C CA . VAL A 1 128 ? -11.719 9.019 15.466 1.00 5.69 127 VAL A CA 1
ATOM 698 C C . VAL A 1 128 ? -11.421 8.160 14.225 1.00 12.80 127 VAL A C 1
ATOM 699 O O . VAL A 1 128 ? -11.958 8.448 13.152 1.00 16.95 127 VAL A O 1
ATOM 703 N N . VAL A 1 129 ? -10.576 7.168 14.431 1.00 9.38 128 VAL A N 1
ATOM 704 C CA . VAL A 1 129 ? -10.312 6.106 13.459 1.00 10.67 128 VAL A CA 1
ATOM 705 C C . VAL A 1 129 ? -10.954 4.823 13.963 1.00 18.77 128 VAL A C 1
ATOM 706 O O . VAL A 1 129 ? -10.808 4.393 15.118 1.00 9.34 128 VAL A O 1
ATOM 710 N N . VAL A 1 130 ? -11.741 4.175 13.108 1.00 11.37 129 VAL A N 1
ATOM 711 C CA . VAL A 1 130 ? -12.537 3.071 13.623 1.00 7.94 129 VAL A CA 1
ATOM 712 C C . VAL A 1 130 ? -12.468 1.856 12.701 1.00 13.35 129 VAL A C 1
ATOM 713 O O . VAL A 1 130 ? -12.514 2.060 11.488 1.00 18.30 129 VAL A O 1
ATOM 717 N N . GLU A 1 131 ? -12.399 0.671 13.284 1.00 14.62 130 GLU A N 1
ATOM 718 C CA . GLU A 1 131 ? -12.480 -0.557 12.484 1.00 15.14 130 GLU A CA 1
ATOM 719 C C . GLU A 1 131 ? -13.773 -1.296 12.799 1.00 16.66 130 GLU A C 1
ATOM 720 O O . GLU A 1 131 ? -14.110 -1.551 13.956 1.00 10.70 130 GLU A O 1
ATOM 726 N N . ILE A 1 132 ? -14.534 -1.637 11.775 1.00 9.39 131 ILE A N 1
ATOM 727 C CA . ILE A 1 132 ? -15.872 -2.184 11.878 1.00 11.74 131 ILE A CA 1
ATOM 728 C C . ILE A 1 132 ? -15.873 -3.527 11.135 1.00 18.22 131 ILE A C 1
ATOM 729 O O . ILE A 1 132 ? -15.196 -3.668 10.122 1.00 17.69 131 ILE A O 1
ATOM 734 N N . ALA A 1 133 ? -16.601 -4.477 11.690 1.00 14.48 132 ALA A N 1
ATOM 735 C CA . ALA A 1 133 ? -16.718 -5.827 11.165 1.00 7.67 132 ALA A CA 1
ATOM 736 C C . ALA A 1 133 ? -18.192 -6.161 11.081 1.00 13.58 132 ALA A C 1
ATOM 737 O O . ALA A 1 133 ? -18.876 -6.225 12.109 1.00 4.45 132 ALA A O 1
ATOM 739 N N . LEU A 1 134 ? -18.695 -6.403 9.879 1.00 8.45 133 LEU A N 1
ATOM 740 C CA . LEU A 1 134 ? -20.055 -6.917 9.784 1.00 9.89 133 LEU A CA 1
ATOM 741 C C . LEU A 1 134 ? -20.037 -8.426 9.541 1.00 14.05 133 LEU A C 1
ATOM 742 O O . LEU A 1 134 ? -19.308 -8.845 8.641 1.00 14.65 133 LEU A O 1
ATOM 747 N N . SER A 1 135 ? -20.840 -9.134 10.315 1.00 13.41 134 SER A N 1
ATOM 748 C CA . SER A 1 135 ? -21.059 -10.555 10.331 1.00 5.10 134 SER A CA 1
ATOM 749 C C . SER A 1 135 ? -22.526 -10.947 10.140 1.00 4.06 134 SER A C 1
ATOM 750 O O . SER A 1 135 ? -23.437 -10.150 10.360 1.00 10.34 134 SER A O 1
ATOM 753 N N . ALA A 1 136 ? -22.707 -12.168 9.739 1.00 5.69 135 ALA A N 1
ATOM 754 C CA . ALA A 1 136 ? -23.736 -13.134 9.502 1.00 5.57 135 ALA A CA 1
ATOM 755 C C . ALA A 1 136 ? -23.026 -14.489 9.316 1.00 6.92 135 ALA A C 1
ATOM 756 O O . ALA A 1 136 ? -23.598 -15.561 9.285 1.00 15.50 135 ALA A O 1
ATOM 758 N N . LEU A 1 140 ? -17.640 -13.464 9.319 1.00 6.57 139 LEU A N 1
ATOM 759 C CA . LEU A 1 140 ? -17.260 -12.135 8.862 1.00 6.12 139 LEU A CA 1
ATOM 760 C C . LEU A 1 140 ? -17.593 -11.960 7.384 1.00 6.94 139 LEU A C 1
ATOM 761 O O . LEU A 1 140 ? -17.173 -12.769 6.553 1.00 22.71 139 LEU A O 1
ATOM 766 N N . CYS A 1 141 ? -18.388 -10.937 7.064 1.00 4.62 140 CYS A N 1
ATOM 767 C CA . CYS A 1 141 ? -18.697 -10.711 5.649 1.00 5.11 140 CYS A CA 1
ATOM 768 C C . CYS A 1 141 ? -17.986 -9.491 5.115 1.00 8.74 140 CYS A C 1
ATOM 769 O O . CYS A 1 141 ? -17.655 -9.372 3.929 1.00 12.01 140 CYS A O 1
ATOM 772 N N . ALA A 1 142 ? -17.687 -8.497 5.955 1.00 14.01 141 ALA A N 1
ATOM 773 C CA . ALA A 1 142 ? -16.983 -7.330 5.437 1.00 13.23 141 ALA A CA 1
ATOM 774 C C . ALA A 1 142 ? -16.285 -6.567 6.556 1.00 11.19 141 ALA A C 1
ATOM 775 O O . ALA A 1 142 ? -16.838 -6.361 7.644 1.00 24.39 141 ALA A O 1
ATOM 777 N N . ARG A 1 143 ? -15.063 -6.167 6.305 1.00 10.88 142 ARG A N 1
ATOM 778 C CA . ARG A 1 143 ? -14.199 -5.349 7.130 1.00 17.91 142 ARG A CA 1
ATOM 779 C C . ARG A 1 143 ? -14.211 -3.916 6.595 1.00 15.54 142 ARG A C 1
ATOM 780 O O . ARG A 1 143 ? -13.840 -3.747 5.436 1.00 16.33 142 ARG A O 1
ATOM 788 N N . GLY A 1 144 ? -14.585 -2.919 7.373 1.00 17.18 143 GLY A N 1
ATOM 789 C CA . GLY A 1 144 ? -14.509 -1.514 7.023 1.00 17.57 143 GLY A CA 1
ATOM 790 C C . GLY A 1 144 ? -13.500 -0.762 7.887 1.00 14.04 143 GLY A C 1
ATOM 791 O O . GLY A 1 144 ? -13.343 -1.070 9.072 1.00 20.13 143 GLY A O 1
ATOM 792 N N . HIS A 1 145 ? -12.806 0.195 7.312 1.00 11.28 144 HIS A N 1
ATOM 793 C CA . HIS A 1 145 ? -11.884 1.131 7.921 1.00 10.25 144 HIS A CA 1
ATOM 794 C C . HIS A 1 145 ? -12.390 2.555 7.711 1.00 14.24 144 HIS A C 1
ATOM 795 O O . HIS A 1 145 ? -12.618 3.087 6.640 1.00 5.93 144 HIS A O 1
ATOM 810 N N . VAL A 1 147 ? -12.190 6.765 8.970 1.00 13.50 146 VAL A N 1
ATOM 811 C CA . VAL A 1 147 ? -11.668 8.005 9.473 1.00 12.51 146 VAL A CA 1
ATOM 812 C C . VAL A 1 147 ? -12.861 8.963 9.564 1.00 15.12 146 VAL A C 1
ATOM 813 O O . VAL A 1 147 ? -13.330 9.408 8.512 1.00 13.93 146 VAL A O 1
ATOM 817 N N . ALA A 1 148 ? -13.314 9.210 10.784 1.00 6.98 147 ALA A N 1
ATOM 818 C CA . ALA A 1 148 ? -14.397 10.123 11.037 1.00 7.50 147 ALA A CA 1
ATOM 819 C C . ALA A 1 148 ? -13.879 11.372 11.742 1.00 10.16 147 ALA A C 1
ATOM 820 O O . ALA A 1 148 ? -13.027 11.370 12.632 1.00 26.38 147 ALA A O 1
ATOM 822 N N . VAL A 1 149 ? -14.396 12.498 11.290 1.00 8.34 148 VAL A N 1
ATOM 823 C CA . VAL A 1 149 ? -14.039 13.811 11.778 1.00 7.48 148 VAL A CA 1
ATOM 824 C C . VAL A 1 149 ? -15.273 14.551 12.260 1.00 7.39 148 VAL A C 1
ATOM 825 O O . VAL A 1 149 ? -16.401 14.230 11.900 1.00 9.37 148 VAL A O 1
ATOM 829 N N . LYS A 1 150 ? -15.060 15.568 13.110 1.00 8.70 149 LYS A N 1
ATOM 830 C CA . LYS A 1 150 ? -16.236 16.222 13.672 1.00 13.57 149 LYS A CA 1
ATOM 831 C C . LYS A 1 150 ? -16.990 16.958 12.573 1.00 12.83 149 LYS A C 1
ATOM 832 O O . LYS A 1 150 ? -16.316 17.538 11.717 1.00 19.30 149 LYS A O 1
ATOM 846 N N . PRO A 1 152 ? -18.172 19.461 10.314 1.00 14.91 151 PRO A N 1
ATOM 847 C CA . PRO A 1 152 ? -17.775 20.878 10.233 1.00 9.21 151 PRO A CA 1
ATOM 848 C C . PRO A 1 152 ? -18.958 21.788 9.939 1.00 15.84 151 PRO A C 1
ATOM 849 O O . PRO A 1 152 ? -19.168 22.230 8.803 1.00 23.81 151 PRO A O 1
ATOM 853 N N . PHE B 1 7 ? -25.854 -2.553 -19.971 1.00 44.68 6 PHE B N 1
ATOM 854 C CA . PHE B 1 7 ? -25.654 -1.908 -18.662 1.00 15.20 6 PHE B CA 1
ATOM 855 C C . PHE B 1 7 ? -26.532 -2.589 -17.631 1.00 9.37 6 PHE B C 1
ATOM 856 O O . PHE B 1 7 ? -26.447 -3.825 -17.569 1.00 20.71 6 PHE B O 1
ATOM 864 N N . GLN B 1 8 ? -27.399 -1.984 -16.829 1.00 12.79 7 GLN B N 1
ATOM 865 C CA . GLN B 1 8 ? -28.148 -2.835 -15.900 1.00 16.20 7 GLN B CA 1
ATOM 866 C C . GLN B 1 8 ? -29.375 -3.425 -16.586 1.00 20.42 7 GLN B C 1
ATOM 867 O O . GLN B 1 8 ? -30.019 -4.300 -16.008 1.00 12.37 7 GLN B O 1
ATOM 873 N N . ASP B 1 9 ? -29.598 -2.924 -17.805 1.00 9.04 8 ASP B N 1
ATOM 874 C CA . ASP B 1 9 ? -30.703 -3.416 -18.633 1.00 17.51 8 ASP B CA 1
ATOM 875 C C . ASP B 1 9 ? -30.230 -4.595 -19.477 1.00 9.59 8 ASP B C 1
ATOM 876 O O . ASP B 1 9 ? -30.978 -5.557 -19.678 1.00 13.81 8 ASP B O 1
ATOM 881 N N . ALA B 1 10 ? -28.979 -4.578 -19.923 1.00 15.00 9 ALA B N 1
ATOM 882 C CA . ALA B 1 10 ? -28.400 -5.775 -20.528 1.00 12.97 9 ALA B CA 1
ATOM 883 C C . ALA B 1 10 ? -28.015 -6.807 -19.471 1.00 16.43 9 ALA B C 1
ATOM 884 O O . ALA B 1 10 ? -27.758 -7.980 -19.774 1.00 14.75 9 ALA B O 1
ATOM 886 N N . TYR B 1 11 ? -27.969 -6.406 -18.198 1.00 22.02 10 TYR B N 1
ATOM 887 C CA . TYR B 1 11 ? -27.702 -7.348 -17.117 1.00 20.68 10 TYR B CA 1
ATOM 888 C C . TYR B 1 11 ? -27.664 -6.676 -15.741 1.00 14.67 10 TYR B C 1
ATOM 889 O O . TYR B 1 11 ? -26.588 -6.165 -15.390 1.00 17.75 10 TYR B O 1
ATOM 891 N N . SER B 1 16 ? -29.814 -8.774 -11.406 1.00 11.92 15 SER B N 1
ATOM 892 C CA . SER B 1 16 ? -31.082 -8.214 -11.864 1.00 6.33 15 SER B CA 1
ATOM 893 C C . SER B 1 16 ? -31.988 -7.789 -10.717 1.00 15.28 15 SER B C 1
ATOM 894 O O . SER B 1 16 ? -32.926 -7.005 -10.923 1.00 18.72 15 SER B O 1
ATOM 897 N N . HIS B 1 17 ? -31.767 -8.267 -9.495 1.00 18.77 16 HIS B N 1
ATOM 898 C CA . HIS B 1 17 ? -32.700 -7.885 -8.438 1.00 24.44 16 HIS B CA 1
ATOM 899 C C . HIS B 1 17 ? -32.105 -7.024 -7.330 1.00 24.51 16 HIS B C 1
ATOM 900 O O . HIS B 1 17 ? -32.620 -7.055 -6.211 1.00 20.70 16 HIS B O 1
ATOM 907 N N . CYS B 1 18 ? -31.069 -6.275 -7.661 1.00 20.70 17 CYS B N 1
ATOM 908 C CA . CYS B 1 18 ? -30.370 -5.360 -6.758 1.00 18.85 17 CYS B CA 1
ATOM 909 C C . CYS B 1 18 ? -31.029 -3.986 -6.776 1.00 27.23 17 CYS B C 1
ATOM 910 O O . CYS B 1 18 ? -32.053 -3.779 -7.431 1.00 16.15 17 CYS B O 1
ATOM 913 N N . TYR B 1 19 ? -30.515 -2.999 -6.088 1.00 38.86 18 TYR B N 1
ATOM 914 C CA . TYR B 1 19 ? -30.594 -1.569 -6.077 1.00 36.86 18 TYR B CA 1
ATOM 915 C C . TYR B 1 19 ? -29.939 -0.930 -7.301 1.00 28.02 18 TYR B C 1
ATOM 916 O O . TYR B 1 19 ? -29.831 0.275 -7.494 1.00 18.01 18 TYR B O 1
ATOM 925 N N . GLY B 1 20 ? -29.481 -1.814 -8.190 1.00 23.07 19 GLY B N 1
ATOM 926 C CA . GLY B 1 20 ? -29.131 -1.420 -9.554 1.00 17.50 19 GLY B CA 1
ATOM 927 C C . GLY B 1 20 ? -30.353 -1.761 -10.415 1.00 22.31 19 GLY B C 1
ATOM 928 O O . GLY B 1 20 ? -30.197 -2.474 -11.407 1.00 18.53 19 GLY B O 1
ATOM 929 N N . LEU B 1 31 ? -30.513 2.550 -10.643 1.00 34.36 30 LEU B N 1
ATOM 930 C CA . LEU B 1 31 ? -29.415 3.209 -11.351 1.00 14.29 30 LEU B CA 1
ATOM 931 C C . LEU B 1 31 ? -29.199 2.630 -12.749 1.00 12.68 30 LEU B C 1
ATOM 932 O O . LEU B 1 31 ? -29.262 1.412 -12.925 1.00 11.22 30 LEU B O 1
ATOM 937 N N . LYS B 1 32 ? -28.968 3.550 -13.682 1.00 6.05 31 LYS B N 1
ATOM 938 C CA . LYS B 1 32 ? -28.640 3.205 -15.071 1.00 1.69 31 LYS B CA 1
ATOM 939 C C . LYS B 1 32 ? -27.245 3.744 -15.355 1.00 2.92 31 LYS B C 1
ATOM 940 O O . LYS B 1 32 ? -26.902 4.930 -15.185 1.00 10.56 31 LYS B O 1
ATOM 946 N N . SER B 1 33 ? -26.348 2.873 -15.808 1.00 11.68 32 SER B N 1
ATOM 947 C CA . SER B 1 33 ? -25.045 3.393 -16.215 1.00 12.54 32 SER B CA 1
ATOM 948 C C . SER B 1 33 ? -24.952 3.227 -17.743 1.00 13.06 32 SER B C 1
ATOM 949 O O . SER B 1 33 ? -25.556 2.292 -18.257 1.00 11.88 32 SER B O 1
ATOM 952 N N . TYR B 1 34 ? -24.239 4.168 -18.315 1.00 16.38 33 TYR B N 1
ATOM 953 C CA . TYR B 1 34 ? -23.988 4.275 -19.736 1.00 10.60 33 TYR B CA 1
ATOM 954 C C . TYR B 1 34 ? -22.523 4.561 -20.045 1.00 18.40 33 TYR B C 1
ATOM 955 O O . TYR B 1 34 ? -21.774 5.010 -19.188 1.00 17.04 33 TYR B O 1
ATOM 964 N N . TRP B 1 35 ? -22.173 4.312 -21.307 1.00 12.51 34 TRP B N 1
ATOM 965 C CA . TRP B 1 35 ? -20.886 4.738 -21.824 1.00 15.36 34 TRP B CA 1
ATOM 966 C C . TRP B 1 35 ? -20.969 6.196 -22.289 1.00 14.75 34 TRP B C 1
ATOM 967 O O . TRP B 1 35 ? -21.914 6.613 -22.978 1.00 11.35 34 TRP B O 1
ATOM 978 N N . ARG B 1 36 ? -19.941 6.965 -21.931 1.00 14.37 35 ARG B N 1
ATOM 979 C CA . ARG B 1 36 ? -19.717 8.241 -22.603 1.00 19.52 35 ARG B CA 1
ATOM 980 C C . ARG B 1 36 ? -18.261 8.286 -23.068 1.00 16.70 35 ARG B C 1
ATOM 981 O O . ARG B 1 36 ? -17.393 8.904 -22.457 1.00 14.17 35 ARG B O 1
ATOM 989 N N . GLY B 1 37 ? -18.016 7.607 -24.186 1.00 16.02 36 GLY B N 1
ATOM 990 C CA . GLY B 1 37 ? -16.670 7.408 -24.660 1.00 16.43 36 GLY B CA 1
ATOM 991 C C . GLY B 1 37 ? -16.002 6.261 -23.923 1.00 13.98 36 GLY B C 1
ATOM 992 O O . GLY B 1 37 ? -16.497 5.131 -23.896 1.00 14.47 36 GLY B O 1
ATOM 993 N N . GLU B 1 38 ? -14.859 6.578 -23.317 1.00 12.47 37 GLU B N 1
ATOM 994 C CA . GLU B 1 38 ? -14.089 5.547 -22.622 1.00 10.20 37 GLU B CA 1
ATOM 995 C C . GLU B 1 38 ? -14.488 5.551 -21.131 1.00 11.39 37 GLU B C 1
ATOM 996 O O . GLU B 1 38 ? -14.138 4.613 -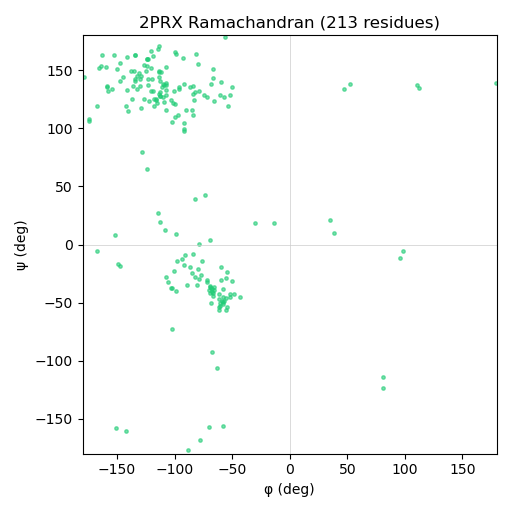20.422 1.00 15.64 37 GLU B O 1
ATOM 1002 N N . GLN B 1 39 ? -15.196 6.611 -20.773 1.00 15.39 38 GLN B N 1
ATOM 1003 C CA . GLN B 1 39 ? -15.748 6.810 -19.445 1.00 7.10 38 GLN B CA 1
ATOM 1004 C C . GLN B 1 39 ? -17.219 6.406 -19.421 1.00 9.96 38 GLN B C 1
ATOM 1005 O O . GLN B 1 39 ? -17.894 6.236 -20.426 1.00 14.65 38 GLN B O 1
ATOM 1011 N N . THR B 1 40 ? -17.735 6.223 -18.217 1.00 6.88 39 THR B N 1
ATOM 1012 C CA . THR B 1 40 ? -19.118 5.802 -18.090 1.00 8.51 39 THR B CA 1
ATOM 1013 C C . THR B 1 40 ? -19.805 6.903 -17.278 1.00 4.89 39 THR B C 1
ATOM 1014 O O . THR B 1 40 ? -19.060 7.717 -16.720 1.00 11.87 39 THR B O 1
ATOM 1018 N N . ILE B 1 41 ? -21.115 6.912 -17.247 1.00 6.35 40 ILE B N 1
ATOM 1019 C CA . ILE B 1 41 ? -21.892 7.891 -16.508 1.00 17.02 40 ILE B CA 1
ATOM 1020 C C . ILE B 1 41 ? -23.228 7.348 -16.014 1.00 13.04 40 ILE B C 1
ATOM 1021 O O . ILE B 1 41 ? -23.819 6.462 -16.634 1.00 12.05 40 ILE B O 1
ATOM 1026 N N . ALA B 1 42 ? -23.677 7.910 -14.895 1.00 12.52 41 ALA B N 1
ATOM 1027 C CA . ALA B 1 42 ? -24.991 7.664 -14.319 1.00 8.36 41 ALA B CA 1
ATOM 1028 C C . ALA B 1 42 ? -25.529 8.979 -13.762 1.00 5.51 41 ALA B C 1
ATOM 1029 O O . ALA B 1 42 ? -24.740 9.903 -13.555 1.00 6.68 41 ALA B O 1
ATOM 1031 N N . HIS B 1 43 ? -26.842 8.994 -13.574 1.00 13.94 42 HIS B N 1
ATOM 1032 C CA . HIS B 1 43 ? -27.511 10.140 -12.951 1.00 16.51 42 HIS B CA 1
ATOM 1033 C C . HIS B 1 43 ? -28.530 9.663 -11.929 1.00 18.08 42 HIS B C 1
ATOM 1034 O O . HIS B 1 43 ? -29.255 8.700 -12.205 1.00 17.02 42 HIS B O 1
ATOM 1041 N N . PHE B 1 44 ? -28.574 10.305 -10.759 1.00 20.29 43 PHE B N 1
ATOM 1042 C CA . PHE B 1 44 ? -29.525 9.906 -9.731 1.00 19.19 43 PHE B CA 1
ATOM 1043 C C . PHE B 1 44 ? -30.110 11.107 -8.975 1.00 18.00 43 PHE B C 1
ATOM 1044 O O . PHE B 1 44 ? -29.385 12.074 -8.734 1.00 11.85 43 PHE B O 1
ATOM 1060 N N . PRO B 1 46 ? -31.928 11.773 -5.511 1.00 13.85 45 PRO B N 1
ATOM 1061 C CA . PRO B 1 46 ? -32.354 11.334 -4.177 1.00 12.31 45 PRO B CA 1
ATOM 1062 C C . PRO B 1 46 ? -33.747 11.828 -3.800 1.00 18.05 45 PRO B C 1
ATOM 1063 O O . PRO B 1 46 ? -34.082 13.003 -3.965 1.00 14.26 45 PRO B O 1
ATOM 1067 N N . LYS B 1 47 ? -34.536 10.884 -3.295 1.00 11.76 46 LYS B N 1
ATOM 1068 C CA . LYS B 1 47 ? -35.858 11.172 -2.751 1.00 11.08 46 LYS B CA 1
ATOM 1069 C C . LYS B 1 47 ? -35.594 12.023 -1.487 1.00 18.75 46 LYS B C 1
ATOM 1070 O O . LYS B 1 47 ? -34.501 11.857 -0.941 1.00 14.30 46 LYS B O 1
ATOM 1076 N N . PRO B 1 48 ? -36.500 12.898 -1.095 1.00 25.58 47 PRO B N 1
ATOM 1077 C CA . PRO B 1 48 ? -36.288 13.799 0.044 1.00 24.70 47 PRO B CA 1
ATOM 1078 C C . PRO B 1 48 ? -35.930 13.121 1.349 1.00 20.77 47 PRO B C 1
ATOM 1079 O O . PRO B 1 48 ? -35.252 13.731 2.197 1.00 30.04 47 PRO B O 1
ATOM 1083 N N . PHE B 1 49 ? -36.362 11.885 1.582 1.00 14.40 48 PHE B N 1
ATOM 1084 C CA . PHE B 1 49 ? -35.995 11.281 2.862 1.00 17.48 48 PHE B CA 1
ATOM 1085 C C . PHE B 1 49 ? -34.560 10.755 2.850 1.00 14.49 48 PHE B C 1
ATOM 1086 O O . PHE B 1 49 ? -34.113 10.200 3.845 1.00 15.99 48 PHE B O 1
ATOM 1094 N N . HIS B 1 50 ? -33.844 10.901 1.747 1.00 8.07 49 HIS B N 1
ATOM 1095 C CA . HIS B 1 50 ? -32.538 10.266 1.555 1.00 13.21 49 HIS B CA 1
ATOM 1096 C C . HIS B 1 50 ? -31.411 11.066 2.200 1.00 17.62 49 HIS B C 1
ATOM 1097 O O . HIS B 1 50 ? -30.307 11.205 1.688 1.00 13.79 49 HIS B O 1
ATOM 1104 N N . THR B 1 51 ? -31.687 11.617 3.361 1.00 16.03 50 THR B N 1
ATOM 1105 C CA . THR B 1 51 ? -30.968 12.656 4.055 1.00 11.54 50 THR B CA 1
ATOM 1106 C C . THR B 1 51 ? -29.922 12.143 5.042 1.00 9.05 50 THR B C 1
ATOM 1107 O O . THR B 1 51 ? -29.938 10.996 5.489 1.00 14.76 50 THR B O 1
ATOM 1111 N N . ALA B 1 52 ? -29.045 13.083 5.311 1.00 18.25 51 ALA B N 1
ATOM 1112 C CA . ALA B 1 52 ? -27.936 13.075 6.228 1.00 12.93 51 ALA B CA 1
ATOM 1113 C C . ALA B 1 52 ? -28.341 13.786 7.524 1.00 17.50 51 ALA B C 1
ATOM 1114 O O . ALA B 1 52 ? -29.104 13.236 8.316 1.00 16.83 51 ALA B O 1
ATOM 1116 N N . PRO B 1 54 ? -30.772 17.421 7.236 1.00 11.50 53 PRO B N 1
ATOM 1117 C CA . PRO B 1 54 ? -31.622 18.228 6.356 1.00 10.54 53 PRO B CA 1
ATOM 1118 C C . PRO B 1 54 ? -30.830 19.162 5.445 1.00 16.49 53 PRO B C 1
ATOM 1119 O O . PRO B 1 54 ? -30.031 19.989 5.869 1.00 14.62 53 PRO B O 1
ATOM 1123 N N . GLY B 1 55 ? -31.098 19.003 4.150 1.00 19.47 54 GLY B N 1
ATOM 1124 C CA . GLY B 1 55 ? -30.424 19.771 3.116 1.00 18.51 54 GLY B CA 1
ATOM 1125 C C . GLY B 1 55 ? -29.275 19.032 2.457 1.00 19.79 54 GLY B C 1
ATOM 1126 O O . GLY B 1 55 ? -28.670 19.564 1.520 1.00 16.22 54 GLY B O 1
ATOM 1127 N N . PHE B 1 56 ? -28.938 17.846 2.952 1.00 16.83 55 PHE B N 1
ATOM 1128 C CA . PHE B 1 56 ? -27.760 17.099 2.539 1.00 18.14 55 PHE B CA 1
ATOM 1129 C C . PHE B 1 56 ? -28.083 15.617 2.383 1.00 15.20 55 PHE B C 1
ATOM 1130 O O . PHE B 1 56 ? -28.949 15.106 3.091 1.00 13.52 55 PHE B O 1
ATOM 1138 N N . VAL B 1 57 ? -27.362 15.001 1.454 1.00 9.55 56 VAL B N 1
ATOM 1139 C CA . VAL B 1 57 ? -27.626 13.638 1.046 1.00 11.69 56 VAL B CA 1
ATOM 1140 C C . VAL B 1 57 ? -26.906 12.602 1.924 1.00 11.60 56 VAL B C 1
ATOM 1141 O O . VAL B 1 57 ? -25.726 12.790 2.232 1.00 11.66 56 VAL B O 1
ATOM 1145 N N . TYR B 1 58 ? -27.684 11.580 2.272 1.00 12.45 57 TYR B N 1
ATOM 1146 C CA . TYR B 1 58 ? -27.210 10.474 3.088 1.00 20.49 57 TYR B CA 1
ATOM 1147 C C . TYR B 1 58 ? -25.957 9.860 2.477 1.00 13.34 57 TYR B C 1
ATOM 1148 O O . TYR B 1 58 ? -25.969 9.364 1.357 1.00 13.02 57 TYR B O 1
ATOM 1157 N N . GLY B 1 59 ? -24.864 9.894 3.237 1.00 16.44 58 GLY B N 1
ATOM 1158 C CA . GLY B 1 59 ? -23.595 9.393 2.777 1.00 18.60 58 GLY B CA 1
ATOM 1159 C C . GLY B 1 59 ? -23.522 7.934 2.393 1.00 14.48 58 GLY B C 1
ATOM 1160 O O . GLY B 1 59 ? -22.582 7.564 1.669 1.00 6.43 58 GLY B O 1
ATOM 1161 N N . GLY B 1 60 ? -24.432 7.084 2.829 1.00 4.13 59 GLY B N 1
ATOM 1162 C CA . GLY B 1 60 ? -24.507 5.685 2.503 1.00 2.04 59 GLY B CA 1
ATOM 1163 C C . GLY B 1 60 ? -25.168 5.484 1.137 1.00 4.68 59 GLY B C 1
ATOM 1164 O O . GLY B 1 60 ? -24.797 4.552 0.427 1.00 20.43 59 GLY B O 1
ATOM 1165 N N . LEU B 1 61 ? -26.139 6.332 0.801 1.00 7.06 60 LEU B N 1
ATOM 1166 C CA . LEU B 1 61 ? -26.664 6.280 -0.581 1.00 6.31 60 LEU B CA 1
ATOM 1167 C C . LEU B 1 61 ? -25.501 6.445 -1.561 1.00 14.97 60 LEU B C 1
ATOM 1168 O O . LEU B 1 61 ? -25.291 5.577 -2.415 1.00 14.86 60 LEU B O 1
ATOM 1173 N N . ILE B 1 62 ? -24.769 7.538 -1.422 1.00 11.08 61 ILE B N 1
ATOM 1174 C CA . ILE B 1 62 ? -23.584 7.867 -2.226 1.00 8.75 61 ILE B CA 1
ATOM 1175 C C . ILE B 1 62 ? -22.706 6.652 -2.395 1.00 14.75 61 ILE B C 1
ATOM 1176 O O . ILE B 1 62 ? -22.242 6.308 -3.482 1.00 15.43 61 ILE B O 1
ATOM 1181 N N . ALA B 1 63 ? -22.453 5.902 -1.333 1.00 8.75 62 ALA B N 1
ATOM 1182 C CA . ALA B 1 63 ? -21.714 4.663 -1.478 1.00 9.01 62 ALA B CA 1
ATOM 1183 C C . ALA B 1 63 ? -22.492 3.603 -2.260 1.00 9.95 62 ALA B C 1
ATOM 1184 O O . ALA B 1 63 ? -21.846 2.870 -3.022 1.00 13.37 62 ALA B O 1
ATOM 1186 N N . SER B 1 64 ? -23.802 3.543 -2.032 1.00 16.26 63 SER B N 1
ATOM 1187 C CA . SER B 1 64 ? -24.679 2.650 -2.779 1.00 15.55 63 SER B CA 1
ATOM 1188 C C . SER B 1 64 ? -24.580 2.928 -4.283 1.00 8.15 63 SER B C 1
ATOM 1189 O O . SER B 1 64 ? -24.387 1.936 -5.000 1.00 12.12 63 SER B O 1
ATOM 1192 N N . LEU B 1 65 ? -24.683 4.187 -4.676 1.00 5.33 64 LEU B N 1
ATOM 1193 C CA . LEU B 1 65 ? -24.567 4.610 -6.077 1.00 4.70 64 LEU B CA 1
ATOM 1194 C C . LEU B 1 65 ? -23.157 4.408 -6.592 1.00 6.88 64 LEU B C 1
ATOM 1195 O O . LEU B 1 65 ? -22.932 3.988 -7.749 1.00 17.23 64 LEU B O 1
ATOM 1200 N N . ILE B 1 66 ? -22.111 4.692 -5.824 1.00 9.56 65 ILE B N 1
ATOM 1201 C CA . ILE B 1 66 ? -20.754 4.540 -6.373 1.00 11.94 65 ILE B CA 1
ATOM 1202 C C . ILE B 1 66 ? -20.456 3.086 -6.666 1.00 16.74 65 ILE B C 1
ATOM 1203 O O . ILE B 1 66 ? -19.797 2.655 -7.612 1.00 11.95 65 ILE B O 1
ATOM 1208 N N . ASP B 1 67 ? -20.991 2.260 -5.773 1.00 15.95 66 ASP B N 1
ATOM 1209 C CA . ASP B 1 67 ? -20.809 0.821 -5.766 1.00 7.09 66 ASP B CA 1
ATOM 1210 C C . ASP B 1 67 ? -21.495 0.152 -6.938 1.00 14.79 66 ASP B C 1
ATOM 1211 O O . ASP B 1 67 ? -20.918 -0.655 -7.676 1.00 17.51 66 ASP B O 1
ATOM 1216 N N . CYS B 1 68 ? -22.768 0.466 -7.162 1.00 8.84 67 CYS B N 1
ATOM 1217 C CA . CYS B 1 68 ? -23.442 -0.143 -8.317 1.00 15.84 67 CYS B CA 1
ATOM 1218 C C . CYS B 1 68 ? -22.942 0.450 -9.611 1.00 11.12 67 CYS B C 1
ATOM 1219 O O . CYS B 1 68 ? -22.881 -0.222 -10.644 1.00 11.72 67 CYS B O 1
ATOM 1222 N N . HIS B 1 69 ? -22.554 1.723 -9.631 1.00 14.09 68 HIS B N 1
ATOM 1223 C CA . HIS B 1 69 ? -21.995 2.232 -10.885 1.00 12.96 68 HIS B CA 1
ATOM 1224 C C . HIS B 1 69 ? -20.673 1.577 -11.250 1.00 17.86 68 HIS B C 1
ATOM 1225 O O . HIS B 1 69 ? -20.364 1.286 -12.426 1.00 13.81 68 HIS B O 1
ATOM 1232 N N . GLY B 1 70 ? -19.834 1.330 -10.246 1.00 13.61 69 GLY B N 1
ATOM 1233 C CA . GLY B 1 70 ? -18.500 0.789 -10.476 1.00 8.02 69 GLY B CA 1
ATOM 1234 C C . GLY B 1 70 ? -18.532 -0.638 -10.972 1.00 11.19 69 GLY B C 1
ATOM 1235 O O . GLY B 1 70 ? -17.746 -1.092 -11.812 1.00 12.41 69 GLY B O 1
ATOM 1236 N N . THR B 1 71 ? -19.489 -1.380 -10.425 1.00 9.83 70 THR B N 1
ATOM 1237 C CA . THR B 1 71 ? -19.728 -2.754 -10.816 1.00 8.49 70 THR B CA 1
ATOM 1238 C C . THR B 1 71 ? -20.297 -2.786 -12.237 1.00 11.68 70 THR B C 1
ATOM 1239 O O . THR B 1 71 ? -19.886 -3.625 -13.033 1.00 28.60 70 THR B O 1
ATOM 1243 N N . GLY B 1 72 ? -21.212 -1.862 -12.494 1.00 9.12 71 GLY B N 1
ATOM 1244 C CA . GLY B 1 72 ? -21.772 -1.733 -13.835 1.00 10.23 71 GLY B CA 1
ATOM 1245 C C . GLY B 1 72 ? -20.673 -1.385 -14.820 1.00 17.09 71 GLY B C 1
ATOM 1246 O O . GLY B 1 72 ? -20.465 -2.055 -15.834 1.00 26.57 71 GLY B O 1
ATOM 1247 N N . SER B 1 73 ? -19.944 -0.324 -14.513 1.00 17.25 72 SER B N 1
ATOM 1248 C CA . SER B 1 73 ? -18.772 0.060 -15.289 1.00 22.89 72 SER B CA 1
ATOM 1249 C C 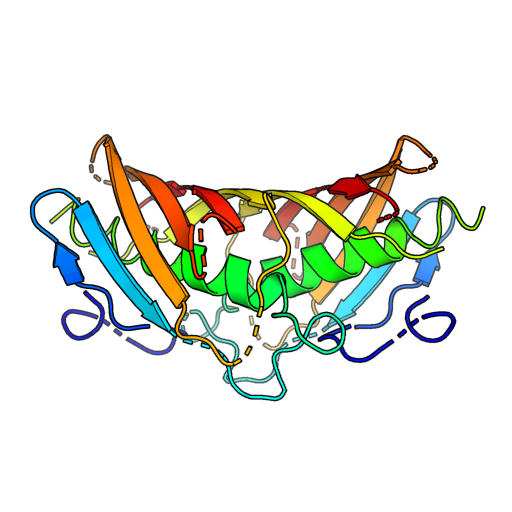. SER B 1 73 ? -17.842 -1.123 -15.541 1.00 23.05 72 SER B C 1
ATOM 1250 O O . SER B 1 73 ? -17.346 -1.284 -16.656 1.00 15.09 72 SER B O 1
ATOM 1253 N N . ALA B 1 74 ? -17.612 -1.951 -14.534 1.00 17.92 73 ALA B N 1
ATOM 1254 C CA . ALA B 1 74 ? -16.800 -3.160 -14.641 1.00 4.01 73 ALA B CA 1
ATOM 1255 C C . ALA B 1 74 ? -17.346 -4.180 -15.624 1.00 8.65 73 ALA B C 1
ATOM 1256 O O . ALA B 1 74 ? -16.635 -4.768 -16.451 1.00 12.41 73 ALA B O 1
ATOM 1258 N N . SER B 1 75 ? -18.645 -4.430 -15.527 1.00 11.63 74 SER B N 1
ATOM 1259 C CA A SER B 1 75 ? -19.348 -5.313 -16.446 0.50 6.19 74 SER B CA 1
ATOM 1260 C CA B SER B 1 75 ? -19.311 -5.346 -16.452 0.50 7.73 74 SER B CA 1
ATOM 1261 C C . SER B 1 75 ? -19.152 -4.835 -17.884 1.00 7.48 74 SER B C 1
ATOM 1262 O O . SER B 1 75 ? -18.935 -5.630 -18.796 1.00 14.29 74 SER B O 1
ATOM 1267 N N . ALA B 1 76 ? -19.253 -3.527 -18.074 1.00 11.72 75 ALA B N 1
ATOM 1268 C CA . ALA B 1 76 ? -19.092 -3.007 -19.433 1.00 15.58 75 ALA B CA 1
ATOM 1269 C C . ALA B 1 76 ? -17.707 -3.311 -19.973 1.00 21.85 75 ALA B C 1
ATOM 1270 O O . ALA B 1 76 ? -17.558 -3.928 -21.030 1.00 24.57 75 ALA B O 1
ATOM 1272 N N . ALA B 1 77 ? -16.675 -2.881 -19.257 1.00 22.76 76 ALA B N 1
ATOM 1273 C CA . ALA B 1 77 ? -15.283 -3.049 -19.639 1.00 14.73 76 ALA B CA 1
ATOM 1274 C C . ALA B 1 77 ? -14.889 -4.475 -19.991 1.00 23.71 76 ALA B C 1
ATOM 1275 O O . ALA B 1 77 ? -14.200 -4.711 -20.991 1.00 15.93 76 ALA B O 1
ATOM 1277 N N . ALA B 1 78 ? -15.305 -5.449 -19.180 1.00 20.08 77 ALA B N 1
ATOM 1278 C CA . ALA B 1 78 ? -15.005 -6.835 -19.538 1.00 18.85 77 ALA B CA 1
ATOM 1279 C C . ALA B 1 78 ? -15.845 -7.218 -20.753 1.00 5.68 77 ALA B C 1
ATOM 1280 O O . ALA B 1 78 ? -15.322 -7.871 -21.657 1.00 27.51 77 ALA B O 1
ATOM 1282 N N . GLN B 1 79 ? -17.106 -6.780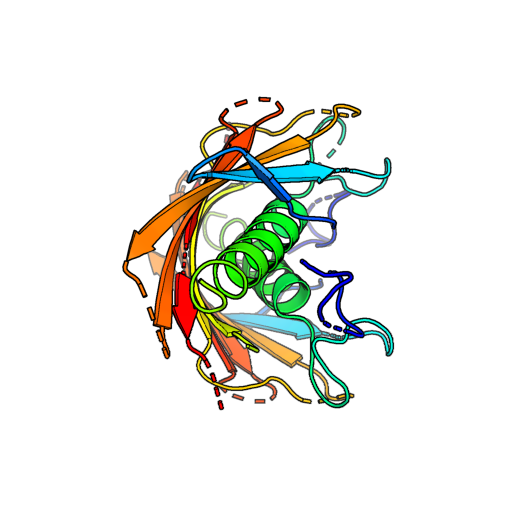 -20.836 1.00 9.99 78 GLN B N 1
ATOM 1283 C CA . GLN B 1 79 ? -17.895 -6.975 -22.048 1.00 20.45 78 GLN B CA 1
ATOM 1284 C C . GLN B 1 79 ? -17.162 -6.518 -23.303 1.00 21.63 78 GLN B C 1
ATOM 1285 O O . GLN B 1 79 ? -17.380 -7.085 -24.376 1.00 19.90 78 GLN B O 1
ATOM 1291 N N . ARG B 1 80 ? -16.333 -5.507 -23.166 1.00 21.23 79 ARG B N 1
ATOM 1292 C CA . ARG B 1 80 ? -15.391 -5.020 -24.172 1.00 18.77 79 ARG B CA 1
ATOM 1293 C C . ARG B 1 80 ? -13.980 -5.380 -23.739 1.00 10.87 79 ARG B C 1
ATOM 1294 O O . ARG B 1 80 ? -13.066 -5.824 -24.415 1.00 28.84 79 ARG B O 1
ATOM 1302 N N . PRO B 1 93 ? -20.931 -9.907 -18.645 1.00 15.74 92 PRO B N 1
ATOM 1303 C CA . PRO B 1 93 ? -20.259 -10.642 -17.574 1.00 10.68 92 PRO B CA 1
ATOM 1304 C C . PRO B 1 93 ? -20.556 -10.014 -16.211 1.00 4.87 92 PRO B C 1
ATOM 1305 O O . PRO B 1 93 ? -20.552 -8.783 -16.125 1.00 9.35 92 PRO B O 1
ATOM 1309 N N . ARG B 1 94 ? -20.815 -10.875 -15.236 1.00 19.89 93 ARG B N 1
ATOM 1310 C CA . ARG B 1 94 ? -21.199 -10.510 -13.884 1.00 14.77 93 ARG B CA 1
ATOM 1311 C C . ARG B 1 94 ? -19.985 -10.161 -13.027 1.00 9.52 93 ARG B C 1
ATOM 1312 O O . ARG B 1 94 ? -18.998 -10.882 -12.983 1.00 8.00 93 ARG B O 1
ATOM 1320 N N . PHE B 1 95 ? -20.052 -9.022 -12.326 1.00 11.46 94 PHE B N 1
ATOM 1321 C CA . PHE B 1 95 ? -18.937 -8.581 -11.497 1.00 9.45 94 PHE B CA 1
ATOM 1322 C C . PHE B 1 95 ? -19.446 -8.196 -10.108 1.00 15.76 94 PHE B C 1
ATOM 1323 O O . PHE B 1 95 ? -20.562 -7.700 -9.982 1.00 14.21 94 PHE B O 1
ATOM 1331 N N . VAL B 1 96 ? -18.593 -8.434 -9.129 1.00 17.14 95 VAL B N 1
ATOM 1332 C CA . VAL B 1 96 ? -18.831 -8.095 -7.742 1.00 18.97 95 VAL B CA 1
ATOM 1333 C C . VAL B 1 96 ? -17.729 -7.227 -7.149 1.00 23.08 95 VAL B C 1
ATOM 1334 O O . VAL B 1 96 ? -16.534 -7.268 -7.458 1.00 12.87 95 VAL B O 1
ATOM 1338 N N . THR B 1 97 ? -18.174 -6.405 -6.198 1.00 15.04 96 THR B N 1
ATOM 1339 C CA . THR B 1 97 ? -17.233 -5.544 -5.493 1.00 12.83 96 THR B CA 1
ATOM 1340 C C . THR B 1 97 ? -16.373 -6.369 -4.546 1.00 13.93 96 THR B C 1
ATOM 1341 O O . THR B 1 97 ? -16.911 -7.136 -3.754 1.00 13.44 96 THR B O 1
ATOM 1345 N N . ALA B 1 98 ? -15.057 -6.257 -4.620 1.00 15.02 97 ALA B N 1
ATOM 1346 C CA . ALA B 1 98 ? -14.187 -6.908 -3.642 1.00 13.10 97 ALA B CA 1
ATOM 1347 C C . ALA B 1 98 ? -13.707 -5.842 -2.664 1.00 14.17 97 ALA B C 1
ATOM 1348 O O . ALA B 1 98 ? -13.577 -6.020 -1.449 1.00 11.55 97 ALA B O 1
ATOM 1350 N N . ALA B 1 99 ? -13.442 -4.651 -3.193 1.00 13.63 98 ALA B N 1
ATOM 1351 C CA . ALA B 1 99 ? -13.040 -3.539 -2.345 1.00 15.87 98 ALA B CA 1
ATOM 1352 C C . ALA B 1 99 ? -13.588 -2.220 -2.872 1.00 12.45 98 ALA B C 1
ATOM 1353 O O . ALA B 1 99 ? -13.706 -1.915 -4.060 1.00 7.60 98 ALA B O 1
ATOM 1355 N N . LEU B 1 100 ? -13.942 -1.369 -1.919 1.00 9.58 99 LEU B N 1
ATOM 1356 C CA . LEU B 1 100 ? -14.551 -0.085 -2.115 1.00 7.04 99 LEU B CA 1
ATOM 1357 C C . LEU B 1 100 ? -13.966 0.877 -1.066 1.00 8.66 99 LE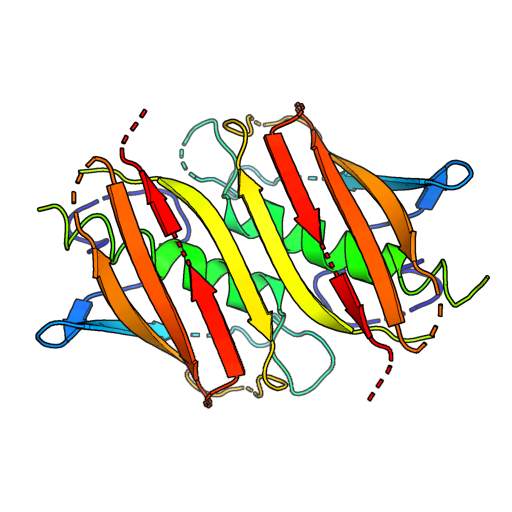U B C 1
ATOM 1358 O O . LEU B 1 100 ? -14.130 0.602 0.123 1.00 17.48 99 LEU B O 1
ATOM 1363 N N . ASN B 1 101 ? -13.331 1.910 -1.553 1.00 6.45 100 ASN B N 1
ATOM 1364 C CA . ASN B 1 101 ? -12.737 2.987 -0.764 1.00 9.29 100 ASN B CA 1
ATOM 1365 C C . ASN B 1 101 ? -13.339 4.308 -1.198 1.00 15.18 100 ASN B C 1
ATOM 1366 O O . ASN B 1 101 ? -13.337 4.732 -2.354 1.00 8.97 100 ASN B O 1
ATOM 1371 N N . ILE B 1 102 ? -13.912 5.002 -0.209 1.00 7.14 101 ILE B N 1
ATOM 1372 C CA . ILE B 1 102 ? -14.524 6.281 -0.565 1.00 8.59 101 ILE B CA 1
ATOM 1373 C C . ILE B 1 102 ? -13.994 7.428 0.307 1.00 15.49 101 ILE B C 1
ATOM 1374 O O . ILE B 1 102 ? -14.044 7.311 1.532 1.00 14.28 101 ILE B O 1
ATOM 1379 N N . ASP B 1 103 ? -13.497 8.464 -0.338 1.00 11.25 102 ASP B N 1
ATOM 1380 C CA . ASP B 1 103 ? -13.202 9.792 0.133 1.00 12.77 102 ASP B CA 1
ATOM 1381 C C . ASP B 1 103 ? -14.425 10.687 -0.047 1.00 16.66 102 ASP B C 1
ATOM 1382 O O . ASP B 1 103 ? -14.835 10.960 -1.172 1.00 6.42 102 ASP B O 1
ATOM 1387 N N . TYR B 1 104 ? -14.968 11.156 1.070 1.00 14.44 103 TYR B N 1
ATOM 1388 C CA . TYR B 1 104 ? -16.055 12.130 0.981 1.00 13.61 103 TYR B CA 1
ATOM 1389 C C . TYR B 1 104 ? -15.462 13.531 1.008 1.00 18.16 103 TYR B C 1
ATOM 1390 O O . TYR B 1 104 ? -15.005 14.100 1.991 1.00 11.08 103 TYR B O 1
ATOM 1399 N N . LEU B 1 105 ? -15.438 14.162 -0.170 1.00 9.58 104 LEU B N 1
ATOM 1400 C CA . LEU B 1 105 ? -14.707 15.404 -0.346 1.00 11.39 104 LEU B CA 1
ATOM 1401 C C . LEU B 1 105 ? -15.485 16.622 0.124 1.00 14.80 104 LEU B C 1
ATOM 1402 O O . LEU B 1 105 ? -14.886 17.627 0.511 1.00 24.74 104 LEU B O 1
ATOM 1407 N N . ALA B 1 106 ? -16.807 16.536 0.068 1.00 17.06 105 ALA B N 1
ATOM 1408 C CA . ALA B 1 106 ? -17.661 17.687 0.342 1.00 11.28 105 ALA B CA 1
ATOM 1409 C C . ALA B 1 106 ? -19.084 17.216 0.604 1.00 14.80 105 ALA B C 1
ATOM 1410 O O . ALA B 1 106 ? -19.503 16.153 0.130 1.00 18.31 105 ALA B O 1
ATOM 1412 N N . PRO B 1 107 ? -19.834 17.994 1.371 1.00 15.81 106 PRO B N 1
ATOM 1413 C CA . PRO B 1 107 ? -21.253 17.713 1.546 1.00 22.25 106 PRO B CA 1
ATOM 1414 C C . PRO B 1 107 ? -21.977 17.747 0.190 1.00 20.32 106 PRO B C 1
ATOM 1415 O O . PRO B 1 107 ? -21.676 18.609 -0.636 1.00 14.07 106 PRO B O 1
ATOM 1419 N N . THR B 1 108 ? -22.873 16.795 0.059 1.00 15.47 107 THR B N 1
ATOM 1420 C CA . THR B 1 108 ? -23.700 16.561 -1.117 1.00 14.01 107 THR B CA 1
ATOM 1421 C C . THR B 1 108 ? -25.084 17.150 -0.891 1.00 16.69 107 THR B C 1
ATOM 1422 O O . THR B 1 108 ? -25.804 16.625 -0.039 1.00 13.51 107 THR B O 1
ATOM 1426 N N . PRO B 1 109 ? -25.409 18.225 -1.596 1.00 15.79 108 PRO B N 1
ATOM 1427 C CA . PRO B 1 109 ? -26.679 18.908 -1.372 1.00 11.30 108 PRO B CA 1
ATOM 1428 C C . PRO B 1 109 ? -27.884 18.095 -1.855 1.00 19.83 108 PRO B C 1
ATOM 1429 O O . PRO B 1 109 ? -27.831 17.430 -2.891 1.00 14.66 108 PRO B O 1
ATOM 1441 N N . GLY B 1 111 ? -31.823 17.631 -3.187 1.00 28.32 110 GLY B N 1
ATOM 1442 C CA . GLY B 1 111 ? -32.672 18.202 -4.210 1.00 26.90 110 GLY B CA 1
ATOM 1443 C C . GLY B 1 111 ? -31.953 18.476 -5.508 1.00 12.55 110 GLY B C 1
ATOM 1444 O O . GLY B 1 111 ? -32.497 19.121 -6.408 1.00 19.05 110 GLY B O 1
ATOM 1445 N N . VAL B 1 112 ? -30.717 17.993 -5.639 1.00 16.17 111 VAL B N 1
ATOM 1446 C CA . VAL B 1 112 ? -30.008 18.149 -6.910 1.00 11.75 111 VAL B CA 1
ATOM 1447 C C . VAL B 1 112 ? -29.657 16.787 -7.494 1.00 14.46 111 VAL B C 1
ATOM 1448 O O . VAL B 1 112 ? -29.290 15.831 -6.817 1.00 26.23 111 VAL B O 1
ATOM 1452 N N . GLU B 1 113 ? -29.759 16.693 -8.820 1.00 9.49 112 GLU B N 1
ATOM 1453 C CA . GLU B 1 113 ? -29.370 15.478 -9.519 1.00 9.14 112 GLU B CA 1
ATOM 1454 C C . GLU B 1 113 ? -27.907 15.149 -9.310 1.00 7.26 112 GLU B C 1
ATOM 1455 O O . GLU B 1 113 ? -27.029 15.985 -9.515 1.00 17.39 112 GLU B O 1
ATOM 1461 N N . LEU B 1 114 ? -27.620 13.907 -8.910 1.00 11.90 113 LEU B N 1
ATOM 1462 C CA . LEU B 1 114 ? -26.221 13.528 -8.809 1.00 10.96 113 LEU B CA 1
ATOM 1463 C C . LEU B 1 114 ? -25.747 12.911 -10.128 1.00 10.68 113 LEU B C 1
ATOM 1464 O O . LEU B 1 114 ? -26.492 12.130 -10.709 1.00 22.72 113 LEU B O 1
ATOM 1469 N N . GLU B 1 115 ? -24.541 13.296 -10.513 1.00 6.40 114 GLU B N 1
ATOM 1470 C CA . GLU B 1 115 ? -23.971 12.691 -11.732 1.00 19.51 114 GLU B CA 1
ATOM 1471 C C . GLU B 1 115 ? -22.774 11.838 -11.349 1.00 18.00 114 GLU B C 1
ATOM 1472 O O . GLU B 1 115 ? -21.858 12.207 -10.608 1.00 14.97 114 GLU B O 1
ATOM 1478 N N . LEU B 1 116 ? -22.743 10.609 -11.862 1.00 10.97 115 LEU B N 1
ATOM 1479 C CA . LEU B 1 116 ? -21.587 9.758 -11.583 1.00 10.80 115 LEU B CA 1
ATOM 1480 C C . LEU B 1 116 ? -20.777 9.500 -12.856 1.00 14.01 115 LEU B C 1
ATOM 1481 O O . LEU B 1 116 ? -21.388 9.078 -13.831 1.00 20.74 115 LEU B O 1
ATOM 1486 N N . VAL B 1 117 ? -19.490 9.765 -12.760 1.00 12.77 116 VAL B N 1
ATOM 1487 C CA . VAL B 1 117 ? -18.502 9.549 -13.806 1.00 19.84 116 VAL B CA 1
ATOM 1488 C C . VAL B 1 117 ? -17.628 8.361 -13.433 1.00 18.20 116 VAL B C 1
ATOM 1489 O O . VAL B 1 117 ? -17.248 8.227 -12.284 1.00 15.36 116 VAL B O 1
ATOM 1493 N N . GLY B 1 118 ? -17.311 7.474 -14.358 1.00 10.13 117 GLY B N 1
ATOM 1494 C CA . GLY B 1 118 ? -16.436 6.356 -14.055 1.00 12.73 117 GLY B CA 1
ATOM 1495 C C . GLY B 1 118 ? -15.312 6.249 -15.091 1.00 12.67 117 GLY B C 1
ATOM 1496 O O . GLY B 1 118 ? -15.550 6.410 -16.300 1.00 16.82 117 GLY B O 1
ATOM 1497 N N . GLU B 1 119 ? -14.117 6.017 -14.591 1.00 8.01 118 GLU B N 1
ATOM 1498 C CA . GLU B 1 119 ? -12.877 5.788 -15.308 1.00 9.69 118 GLU B CA 1
ATOM 1499 C C . GLU B 1 119 ? -12.396 4.359 -15.081 1.00 9.93 118 GLU B C 1
ATOM 1500 O O . GLU B 1 119 ? -12.307 3.802 -13.992 1.00 6.33 118 GLU B O 1
ATOM 1506 N N . ILE B 1 120 ? -12.092 3.672 -16.175 1.00 9.46 119 ILE B N 1
ATOM 1507 C CA . ILE B 1 120 ? -11.519 2.341 -16.163 1.00 3.49 119 ILE B CA 1
ATOM 1508 C C . ILE B 1 120 ? -10.014 2.440 -16.024 1.00 16.55 119 ILE B C 1
ATOM 1509 O O . ILE B 1 120 ? -9.320 2.987 -16.899 1.00 13.49 119 ILE B O 1
ATOM 1514 N N . LYS B 1 121 ? -9.460 1.940 -14.924 1.00 10.91 120 LYS B N 1
ATOM 1515 C CA . LYS B 1 121 ? -8.012 2.057 -14.761 1.00 12.58 120 LYS B CA 1
ATOM 1516 C C . LYS B 1 121 ? -7.297 0.757 -15.102 1.00 18.46 120 LYS B C 1
ATOM 1517 O O . LYS B 1 121 ? -6.106 0.796 -15.426 1.00 35.15 120 LYS B O 1
ATOM 1523 N N . GLU B 1 122 ? -8.004 -0.370 -15.036 1.00 24.56 121 GLU B N 1
ATOM 1524 C CA . GLU B 1 122 ? -7.449 -1.665 -15.397 1.00 20.99 121 GLU B CA 1
ATOM 1525 C C . GLU B 1 122 ? -8.518 -2.660 -15.840 1.00 21.26 121 GLU B C 1
ATOM 1526 O O . GLU B 1 122 ? -9.582 -2.825 -15.252 1.00 29.65 121 GLU B O 1
ATOM 1532 N N . VAL B 1 123 ? -8.244 -3.344 -16.947 1.00 12.89 122 VAL B N 1
ATOM 1533 C CA . VAL B 1 123 ? -9.075 -4.421 -17.455 1.00 17.79 122 VAL B CA 1
ATOM 1534 C C . VAL B 1 123 ? -8.202 -5.625 -17.817 1.00 22.55 122 VAL B C 1
ATOM 1535 O O . VAL B 1 123 ? -7.085 -5.413 -18.303 1.00 21.23 122 VAL B O 1
ATOM 1539 N N . ARG B 1 126 ? -10.860 -11.362 -15.423 1.00 11.07 125 ARG B N 1
ATOM 1540 C CA . ARG B 1 126 ? -11.895 -11.480 -14.409 1.00 16.65 125 ARG B CA 1
ATOM 1541 C C . ARG B 1 126 ? -11.887 -10.355 -13.387 1.00 15.43 125 ARG B C 1
ATOM 1542 O O . ARG B 1 126 ? -12.480 -10.519 -12.319 1.00 22.71 125 ARG B O 1
ATOM 1550 N N . LYS B 1 127 ? -11.256 -9.223 -13.659 1.00 14.24 126 LYS B N 1
ATOM 1551 C CA . LYS B 1 127 ? -11.236 -8.111 -12.706 1.00 13.38 126 LYS B CA 1
ATOM 1552 C C . LYS B 1 127 ? -10.948 -6.764 -13.361 1.00 11.56 126 LYS B C 1
ATOM 1553 O O . LYS B 1 127 ? -10.008 -6.636 -14.152 1.00 15.58 126 LYS B O 1
ATOM 1559 N N . VAL B 1 128 ? -11.755 -5.771 -13.037 1.00 8.11 127 VAL B N 1
ATOM 1560 C CA . VAL B 1 128 ? -11.638 -4.386 -13.463 1.00 9.43 127 VAL B CA 1
ATOM 1561 C C . VAL B 1 128 ? -11.316 -3.492 -12.261 1.00 12.35 127 VAL B C 1
ATOM 1562 O O . VAL B 1 128 ? -11.762 -3.796 -11.145 1.00 17.95 127 VAL B O 1
ATOM 1566 N N . VAL B 1 129 ? -10.577 -2.412 -12.504 1.00 11.15 128 VAL B N 1
ATOM 1567 C CA . VAL B 1 129 ? -10.299 -1.396 -11.488 1.00 9.23 128 VAL B CA 1
ATOM 1568 C C . VAL B 1 129 ? -10.940 -0.091 -11.961 1.00 20.90 128 VAL B C 1
ATOM 1569 O O . VAL B 1 129 ? -10.680 0.380 -13.076 1.00 14.19 128 VAL B O 1
ATOM 1573 N N . VAL B 1 130 ? -11.797 0.474 -11.119 1.00 13.95 129 VAL B N 1
ATOM 1574 C CA . VAL B 1 130 ? -12.503 1.680 -11.525 1.00 11.76 129 VAL B CA 1
ATOM 1575 C C . VAL B 1 130 ? -12.379 2.776 -10.472 1.00 15.46 129 VAL B C 1
ATOM 1576 O O . VAL B 1 130 ? -12.366 2.435 -9.292 1.00 19.34 129 VAL B O 1
ATOM 1580 N N . GLU B 1 131 ? -12.317 3.985 -10.979 1.00 10.94 130 GLU B N 1
ATOM 1581 C CA . GLU B 1 131 ? -12.348 5.240 -10.244 1.00 13.46 130 GLU B CA 1
ATOM 1582 C C . GLU B 1 131 ? -13.678 5.941 -10.492 1.00 18.17 130 GLU B C 1
ATOM 1583 O O . GLU B 1 131 ? -14.029 6.211 -11.637 1.00 8.65 130 GLU B O 1
ATOM 1589 N N . ILE B 1 132 ? -14.439 6.245 -9.462 1.00 9.67 131 ILE B N 1
ATOM 1590 C CA . ILE B 1 132 ? -15.764 6.829 -9.546 1.00 12.53 131 ILE B CA 1
ATOM 1591 C C . ILE B 1 132 ? -15.708 8.187 -8.831 1.00 18.28 131 ILE B C 1
ATOM 1592 O O . ILE B 1 132 ? -15.185 8.284 -7.721 1.00 16.86 131 ILE B O 1
ATOM 1597 N N . ALA B 1 133 ? -16.222 9.199 -9.465 1.00 9.91 132 ALA B N 1
ATOM 1598 C CA . ALA B 1 133 ? -16.402 10.575 -9.124 1.00 0.67 132 ALA B CA 1
ATOM 1599 C C . ALA B 1 133 ? -17.894 10.867 -9.049 1.00 15.07 132 ALA B C 1
ATOM 1600 O O . ALA B 1 133 ? -18.605 10.641 -10.029 1.00 9.52 132 ALA B O 1
ATOM 1602 N N . LEU B 1 134 ? -18.343 11.340 -7.888 1.00 12.95 133 LEU B N 1
ATOM 1603 C CA . LEU B 1 134 ? -19.742 11.746 -7.802 1.00 11.28 133 LEU B CA 1
ATOM 1604 C C . LEU B 1 134 ? -19.867 13.238 -7.532 1.00 16.85 133 LEU B C 1
ATOM 1605 O O . LEU B 1 134 ? -19.281 13.654 -6.525 1.00 9.83 133 LEU B O 1
ATOM 1610 N N . SER B 1 135 ? -20.606 13.935 -8.380 1.00 11.26 134 SER B N 1
ATOM 1611 C CA . SER B 1 135 ? -20.809 15.367 -8.347 1.00 4.32 134 SER B CA 1
ATOM 1612 C C . SER B 1 135 ? -22.282 15.786 -8.275 1.00 5.14 134 SER B C 1
ATOM 1613 O O . SER B 1 135 ? -23.210 15.085 -8.713 1.00 6.45 134 SER B O 1
ATOM 1616 N N . ALA B 1 136 ? -22.410 16.981 -7.705 1.00 8.97 135 ALA B N 1
ATOM 1617 C CA . ALA B 1 136 ? -23.608 17.751 -7.426 1.00 5.76 135 ALA B CA 1
ATOM 1618 C C . ALA B 1 136 ? -23.299 19.248 -7.494 1.00 7.78 135 ALA B C 1
ATOM 1619 O O . ALA B 1 136 ? -24.086 19.934 -8.176 1.00 14.76 135 ALA B O 1
ATOM 1621 N N . LEU B 1 140 ? -17.211 18.241 -7.064 1.00 9.28 139 LEU B N 1
ATOM 1622 C CA . LEU B 1 140 ? -17.022 16.856 -6.661 1.00 4.04 139 LEU B CA 1
ATOM 1623 C C . LEU B 1 140 ? -17.351 16.657 -5.189 1.00 6.12 139 LEU B C 1
ATOM 1624 O O . LEU B 1 140 ? -16.859 17.402 -4.352 1.00 20.69 139 LEU B O 1
ATOM 1629 N N . CYS B 1 141 ? -18.200 15.650 -4.933 1.00 1.32 140 CYS B N 1
ATOM 1630 C CA . CYS B 1 141 ? -18.490 15.448 -3.496 1.00 3.40 140 CYS B CA 1
ATOM 1631 C C . CYS B 1 141 ? -17.761 14.222 -3.020 1.00 8.14 140 CYS B C 1
ATOM 1632 O O . CYS B 1 141 ? -17.328 14.070 -1.871 1.00 10.71 140 CYS B O 1
ATOM 1635 N N . ALA B 1 142 ? -17.564 13.199 -3.859 1.00 9.98 141 ALA B N 1
ATOM 1636 C CA . ALA B 1 142 ? -17.020 11.959 -3.296 1.00 8.64 141 ALA B CA 1
ATOM 1637 C C . ALA B 1 142 ? -16.378 11.102 -4.374 1.00 12.20 141 ALA B C 1
ATOM 1638 O O . ALA B 1 142 ? -16.928 10.972 -5.473 1.00 26.90 141 ALA B O 1
ATOM 1640 N N . ARG B 1 143 ? -15.215 10.565 -4.087 1.00 13.94 142 ARG B N 1
ATOM 1641 C CA . ARG B 1 143 ? -14.391 9.807 -5.024 1.00 18.82 142 ARG B CA 1
ATOM 1642 C C . ARG B 1 143 ? -14.349 8.344 -4.622 1.00 14.95 142 ARG B C 1
ATOM 1643 O O . ARG B 1 143 ? -14.191 8.043 -3.426 1.00 17.50 142 ARG B O 1
ATOM 1651 N N . GLY B 1 144 ? -14.481 7.368 -5.505 1.00 17.29 143 GLY B N 1
ATOM 1652 C CA . GLY B 1 144 ? -14.336 5.973 -5.108 1.00 15.72 143 GLY B CA 1
ATOM 1653 C C . GLY B 1 144 ? -13.250 5.267 -5.907 1.00 14.08 143 GLY B C 1
ATOM 1654 O O . GLY B 1 144 ? -13.218 5.448 -7.127 1.00 21.25 143 GLY B O 1
ATOM 1655 N N . HIS B 1 145 ? -12.419 4.471 -5.262 1.00 15.38 144 HIS B N 1
ATOM 1656 C CA . HIS B 1 145 ? -11.492 3.526 -5.860 1.00 10.99 144 HIS B CA 1
ATOM 1657 C C . HIS B 1 145 ? -11.994 2.111 -5.633 1.00 16.29 144 HIS B C 1
ATOM 1658 O O . HIS B 1 145 ? -12.173 1.531 -4.574 1.00 1.95 144 HIS B O 1
ATOM 1673 N N . VAL B 1 147 ? -12.242 -2.090 -6.849 1.00 12.09 146 VAL B N 1
ATOM 1674 C CA . VAL B 1 147 ? -11.792 -3.370 -7.312 1.00 11.97 146 VAL B CA 1
ATOM 1675 C C . VAL B 1 147 ? -13.035 -4.230 -7.509 1.00 17.73 146 VAL B C 1
ATOM 1676 O O . VAL B 1 147 ? -13.665 -4.617 -6.531 1.00 9.99 146 VAL B O 1
ATOM 1680 N N . ALA B 1 148 ? -13.411 -4.495 -8.751 1.00 5.58 147 ALA B N 1
ATOM 1681 C CA 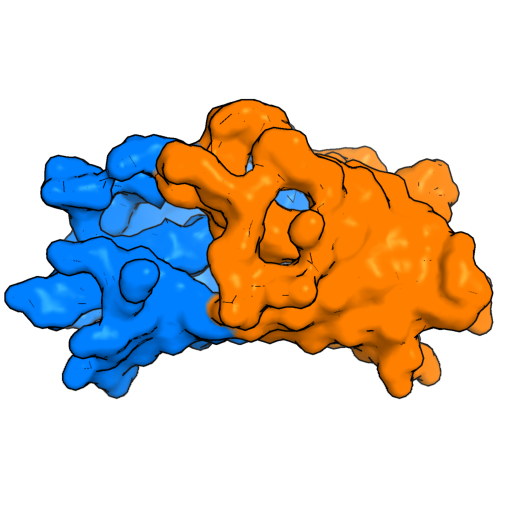. ALA B 1 148 ? -14.453 -5.474 -9.004 1.00 8.10 147 ALA B CA 1
ATOM 1682 C C . ALA B 1 148 ? -13.814 -6.728 -9.590 1.00 9.56 147 ALA B C 1
ATOM 1683 O O . ALA B 1 148 ? -12.904 -6.691 -10.414 1.00 22.88 147 ALA B O 1
ATOM 1685 N N . VAL B 1 149 ? -14.290 -7.884 -9.133 1.00 10.31 148 VAL B N 1
ATOM 1686 C CA . VAL B 1 149 ? -13.873 -9.120 -9.777 1.00 12.28 148 VAL B CA 1
ATOM 1687 C C . VAL B 1 149 ? -15.036 -9.808 -10.469 1.00 8.04 148 VAL B C 1
ATOM 1688 O O . VAL B 1 149 ? -16.195 -9.452 -10.314 1.00 8.46 148 VAL B O 1
ATOM 1692 N N . LYS B 1 150 ? -14.739 -10.830 -11.294 1.00 8.45 149 LYS B N 1
ATOM 1693 C CA . LYS B 1 150 ? -15.874 -11.531 -11.891 1.00 15.09 149 LYS B CA 1
ATOM 1694 C C . LYS B 1 150 ? -16.663 -12.175 -10.760 1.00 12.13 149 LYS B C 1
ATOM 1695 O O . LYS B 1 150 ? -16.017 -12.721 -9.860 1.00 21.34 149 LYS B O 1
ATOM 1709 N N . PRO B 1 152 ? -17.930 -14.836 -8.634 1.00 12.41 151 PRO B N 1
ATOM 1710 C CA . PRO B 1 152 ? -17.612 -16.266 -8.633 1.00 6.73 151 PRO B CA 1
ATOM 1711 C C . PRO B 1 152 ? -18.844 -17.092 -9.003 1.00 15.10 151 PRO B C 1
ATOM 1712 O O . PRO B 1 152 ? -18.756 -18.075 -9.744 1.00 29.25 151 PRO B O 1
#

Sequence (220 aa):
FQDAYSHCYGLKSYWRGEQTIAHFPKPFHTAIPGFVYGGLIASLIDCHGTTGSASSAAAQPRFVTAALNIDYLAPTPGVELELVGEIKEVRKVVVEIALSALCARGHVAVKPFQDAYSHCYGLKSYWRGEQTIAHFPKPFHTAPGFVYGGLIASLIDCHGTGSASSAAAQRPRFVTAALNIDYLAPTPGVELELVGEIKEVRKVVVEIALSALCARGHVAVKP

Solvent-accessible surface area: 11310 Å² total

Foldseek 3Di:
DPVVHDPDPPFDKADPDQKIKGKDDDCVQDDPPFFGHPVVVQRVCQNNVQVRQVVVQPAGKHDPDKDKDFPATHGVDMKMKMKDFPDHCKTWIWIAIPCSGMIMTMMHHD/DVVVPDPDVPFDWADDDQKIKGKDDDCVQDVNFFGPPVVVVVVQQVRVQVNQVVVQVLAGKHDPDKDKDFAATHGVQMKMKMKHWPDDCKTWIWIQIPSSGMIMTIIHHD

B-factor: mean 15.63, std 6.94, range [0.43, 46.66]

Nearest PDB structures (foldseek):
  2prx-assembly1_A  TM=1.005E+00  e=2.537E-20  Shewanella loihica PV-4
  2prx-assembly1_B  TM=9.923E-01  e=9.906E-18  Shewanella loihica PV-4
  3r3c-assembly1_A  TM=8.005E-01  e=4.347E-04  Arthrobacter sp.
  3e29-assembly1_D  TM=7.879E-01  e=3.280E-04  Bordetella bronchiseptica
  2pim-assembly1_A  TM=8.524E-01  e=1.197E-03  Cupriavidus pinatubonensis JMP134

Organism: Shewanella loihica (strain ATCC BAA-1088 / PV-4) (NCBI:txid323850)

CATH classification: 3.10.129.10

Secondary structure (DSSP, 8-state):
-TTT---S-----EEETTEEEEE---TT-BSSTTSB-HHHHHHHHHHHHHHHHHHHH----EESEEEEEE-S-------EEEEEEEE--EEEEEEEEE---EEE--EE--/-TTT---S-----EEETTEEEEE---TT-B---SB-HHHHHHHHHHHHHHHHHHHHH----EESEEEEEE-S-------EEEEEEEE--EEEEEEEEE---EEE--EE--